Protein AF-A0A0C9W5X9-F1 (afdb_monomer_lite)

Radius of gyration: 20.34 Å; chains: 1; bounding box: 46×45×59 Å

InterPro domains:
  IPR001563 Peptidase S10, serine carboxypeptidase [PF00450] (43-113)
  IPR029058 Alpha/Beta hydrolase fold [G3DSA:3.40.50.1820] (1-117)
  IPR029058 Alpha/Beta hydrolase fold [SSF53474] (2-113)

Foldseek 3Di:
DQVVVVHDPPDDDDDDCPPPPPPDCPPPPDVFPPPLPFDWFCCQVVDRVVVVQVVQQPDDDNDGHDPDQFFAWDAFPVRHTQFTWAAEPNDIDTGGAQDGNPRCVGPVRCVVPPDDDQANYQDPVRDGHRDGDPCPLPSDNDTDQDWGADDPDDHPDTDHDPPVVVVVVVVVSVVVSPDPPPPPPPPD

Organism: Sphaerobolus stellatus (strain SS14) (NCBI:txid990650)

Sequence (188 aa):
MRTALHVPTSKDWIASFSPYPFQNNLTNFLTPVTNSDGDPRNDDFLVPHFGSQLAIQNTFGDIQGFTKPPATPWFGDDGKMAGIVHQERNLTFALFEDAGHLVPQWQPARALTFGCNKNGTVLSDGLVIGGESVPLQNNILPAEHNPIFTGPDAAMGSIVWPSVTIASWDMFTATALSAPLGTAALNV

Secondary structure (DSSP, 8-state):
-GGGGT--SSS-------S-TT---GGGS-TT---SSS--SS--SSS-HHHHHHHHHT-BTTBSS-SS-S-EEEE-TTSSEEEEEEEETTEEEEEETT--SSHHHH-HHHHHHTTSS-TTBBPTTS-BTT-----SBTTB-PPP-PPEEESSSS-SEEE---HHHHHHHHHHHHHHHHS---------

Structure (mmCIF, N/CA/C/O backbone):
data_AF-A0A0C9W5X9-F1
#
_entry.id   AF-A0A0C9W5X9-F1
#
loop_
_atom_site.group_PDB
_atom_site.id
_atom_site.type_symbol
_atom_site.label_atom_id
_atom_site.label_alt_id
_atom_site.label_comp_id
_atom_site.label_asym_id
_atom_site.label_entity_id
_atom_site.label_seq_id
_atom_site.pdbx_PDB_ins_code
_atom_site.Cartn_x
_atom_site.Cartn_y
_atom_site.Cartn_z
_atom_site.occupancy
_atom_site.B_iso_or_equiv
_atom_site.auth_seq_id
_atom_site.auth_comp_id
_atom_site.auth_asym_id
_atom_site.auth_atom_id
_atom_site.pdbx_PDB_model_num
ATOM 1 N N . MET A 1 1 ? 10.731 -16.139 -28.501 1.00 67.12 1 MET A N 1
ATOM 2 C CA . MET A 1 1 ? 9.614 -15.834 -27.578 1.00 67.12 1 MET A CA 1
ATOM 3 C C . MET A 1 1 ? 8.272 -15.691 -28.303 1.00 67.12 1 MET A C 1
ATOM 5 O O . MET A 1 1 ? 7.377 -16.458 -27.995 1.00 67.12 1 MET A O 1
ATOM 9 N N . ARG A 1 2 ? 8.121 -14.809 -29.307 1.00 76.88 2 ARG A N 1
ATOM 10 C CA . ARG A 1 2 ? 6.832 -14.581 -30.010 1.00 76.88 2 ARG A CA 1
ATOM 11 C C . ARG A 1 2 ? 6.220 -15.830 -30.662 1.00 76.88 2 ARG A C 1
ATOM 13 O O . ARG A 1 2 ? 5.048 -16.112 -30.456 1.00 76.88 2 ARG A O 1
ATOM 20 N N . THR A 1 3 ? 7.027 -16.641 -31.346 1.00 76.19 3 THR A N 1
ATOM 21 C CA . THR A 1 3 ? 6.560 -17.912 -31.928 1.00 76.19 3 THR A CA 1
ATOM 22 C C . THR A 1 3 ? 6.062 -18.899 -30.870 1.00 76.19 3 THR A C 1
ATOM 24 O O . THR A 1 3 ? 5.109 -19.617 -31.126 1.00 76.19 3 THR A O 1
ATOM 27 N N . ALA A 1 4 ? 6.651 -18.901 -29.668 1.00 85.12 4 ALA A N 1
ATOM 28 C CA . ALA A 1 4 ? 6.233 -19.777 -28.568 1.00 85.12 4 ALA A CA 1
ATOM 29 C C . ALA A 1 4 ? 4.910 -19.332 -27.917 1.00 85.12 4 ALA A C 1
ATOM 31 O O . ALA A 1 4 ? 4.221 -20.144 -27.317 1.00 85.12 4 ALA A O 1
ATOM 32 N N . LEU A 1 5 ? 4.545 -18.057 -28.067 1.00 85.44 5 LEU A N 1
ATOM 33 C CA . LEU A 1 5 ? 3.267 -17.499 -27.619 1.00 85.44 5 LEU A CA 1
ATOM 34 C C . LEU A 1 5 ? 2.187 -17.556 -28.715 1.00 85.44 5 LEU A C 1
ATOM 36 O O . LEU A 1 5 ? 1.081 -17.078 -28.496 1.00 85.44 5 LEU A O 1
ATOM 40 N N . HIS A 1 6 ? 2.501 -18.117 -29.892 1.00 88.88 6 HIS A N 1
ATOM 41 C CA . HIS A 1 6 ? 1.612 -18.186 -31.062 1.00 88.88 6 HIS A CA 1
ATOM 42 C C . HIS A 1 6 ? 1.086 -16.808 -31.506 1.00 88.88 6 HIS A C 1
ATOM 44 O O . HIS A 1 6 ? -0.022 -16.680 -32.025 1.00 88.88 6 HIS A O 1
ATOM 50 N N . VAL A 1 7 ? 1.895 -15.765 -31.314 1.00 84.19 7 VAL A N 1
ATOM 51 C CA . VAL A 1 7 ? 1.534 -14.389 -31.665 1.00 84.19 7 VAL A CA 1
ATOM 52 C C . VAL A 1 7 ? 2.218 -13.924 -32.950 1.00 84.19 7 VAL A C 1
ATOM 54 O O . VAL A 1 7 ? 3.265 -14.473 -33.312 1.00 84.19 7 VAL A O 1
ATOM 57 N N . PRO A 1 8 ? 1.680 -12.889 -33.634 1.00 85.25 8 PRO A N 1
ATOM 58 C CA . PRO A 1 8 ? 2.302 -12.334 -34.829 1.00 85.25 8 PRO A CA 1
ATOM 59 C C . PRO A 1 8 ? 3.773 -11.982 -34.592 1.00 85.25 8 PRO A C 1
ATOM 61 O O . PRO A 1 8 ? 4.115 -11.205 -33.700 1.00 85.25 8 PRO A O 1
ATOM 64 N N . THR A 1 9 ? 4.652 -12.558 -35.409 1.00 85.50 9 THR A N 1
ATOM 65 C CA . THR A 1 9 ? 6.098 -12.305 -35.360 1.00 85.50 9 THR A CA 1
ATOM 66 C C . THR A 1 9 ? 6.501 -11.084 -36.180 1.00 85.50 9 THR A C 1
ATOM 68 O O . THR A 1 9 ? 7.588 -10.553 -35.985 1.00 85.50 9 THR A O 1
ATOM 71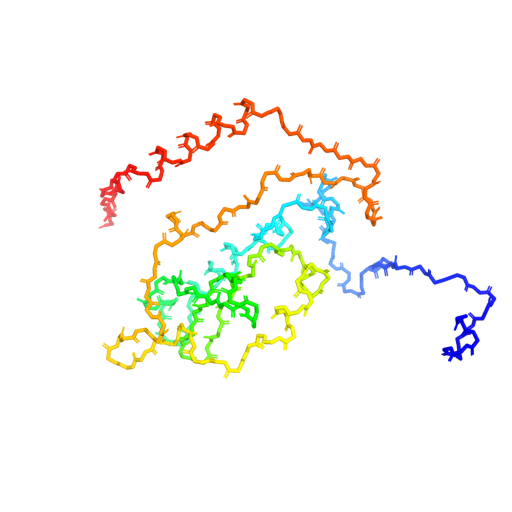 N N . SER A 1 10 ? 5.615 -10.608 -37.060 1.00 87.50 10 SER A N 1
ATOM 72 C CA . SER A 1 10 ? 5.857 -9.495 -37.982 1.00 87.50 10 SER A CA 1
ATOM 73 C C . SER A 1 10 ? 5.690 -8.105 -37.359 1.00 87.50 10 SER A C 1
ATOM 75 O O . SER A 1 10 ? 5.790 -7.113 -38.077 1.00 87.50 10 SER A O 1
ATOM 77 N N . LYS A 1 11 ? 5.367 -8.010 -36.063 1.00 79.06 11 LYS A N 1
ATOM 78 C CA . LYS A 1 11 ? 5.177 -6.742 -35.347 1.00 79.06 11 LYS A CA 1
ATOM 79 C C . LYS A 1 11 ? 5.784 -6.799 -33.957 1.00 79.06 11 LYS A C 1
ATOM 81 O O . LYS A 1 11 ? 5.776 -7.854 -33.316 1.00 79.06 11 LYS A O 1
ATOM 86 N N . ASP A 1 12 ? 6.261 -5.649 -33.499 1.00 81.56 12 ASP A N 1
ATOM 87 C CA . ASP A 1 12 ? 6.650 -5.448 -32.113 1.00 81.56 12 ASP A CA 1
ATOM 88 C C . ASP A 1 12 ? 5.432 -5.212 -31.228 1.00 81.56 12 ASP A C 1
ATOM 90 O O . ASP A 1 12 ? 4.416 -4.662 -31.651 1.00 81.56 12 ASP A O 1
ATOM 94 N N . TRP A 1 13 ? 5.541 -5.700 -29.999 1.00 76.75 13 TRP A N 1
ATOM 95 C CA . TRP A 1 13 ? 4.539 -5.514 -28.964 1.00 76.75 13 TRP A CA 1
ATOM 96 C C . TRP A 1 13 ? 4.915 -4.248 -28.207 1.00 76.75 13 TRP A C 1
ATOM 98 O O . TRP A 1 13 ? 6.048 -4.135 -27.747 1.00 76.75 13 TRP A O 1
ATOM 108 N N . ILE A 1 14 ? 3.981 -3.306 -28.118 1.00 74.12 14 ILE A N 1
ATOM 109 C CA . ILE A 1 14 ? 4.166 -2.018 -27.448 1.00 74.12 14 ILE A CA 1
ATOM 110 C C . ILE A 1 14 ? 3.039 -1.891 -26.428 1.00 74.12 14 ILE A C 1
ATOM 112 O O . ILE A 1 14 ? 1.872 -2.079 -26.782 1.00 74.12 14 ILE A O 1
ATOM 116 N N . ALA A 1 15 ? 3.377 -1.596 -25.174 1.00 71.88 15 ALA A N 1
ATOM 117 C CA . ALA A 1 15 ? 2.387 -1.222 -24.175 1.00 71.88 15 ALA A CA 1
ATOM 118 C C . ALA A 1 15 ? 1.874 0.188 -24.503 1.00 71.88 15 ALA A C 1
ATOM 120 O O . ALA A 1 15 ? 2.652 1.130 -24.623 1.00 71.88 15 ALA A O 1
ATOM 121 N N . SER A 1 16 ? 0.567 0.334 -24.719 1.00 69.75 16 SER A N 1
ATOM 122 C CA . SER A 1 16 ? -0.062 1.634 -24.950 1.00 69.75 16 SER A CA 1
ATOM 123 C C . SER A 1 16 ? -1.490 1.618 -24.432 1.00 69.75 16 SER A C 1
ATOM 125 O O . SER A 1 16 ? -2.249 0.689 -24.707 1.00 69.75 16 SER A O 1
ATOM 127 N N . PHE A 1 17 ? -1.855 2.677 -23.716 1.00 65.06 17 PHE A N 1
ATOM 128 C CA . PHE A 1 17 ? -3.209 2.913 -23.213 1.00 65.06 17 PHE A CA 1
ATOM 129 C C . PHE A 1 17 ? -3.960 3.974 -24.035 1.00 65.06 17 PHE A C 1
ATOM 131 O O . PHE A 1 17 ? -5.025 4.436 -23.628 1.00 65.06 17 PHE A O 1
ATOM 138 N N . SER A 1 18 ? -3.413 4.372 -25.191 1.00 62.09 18 SER A N 1
ATOM 139 C CA . SER A 1 18 ? -3.993 5.402 -26.054 1.00 62.09 18 SER A CA 1
ATOM 140 C C . SER A 1 18 ? -4.538 4.819 -27.365 1.00 62.09 18 SER A C 1
ATOM 142 O O . SER A 1 18 ? -3.808 4.097 -28.052 1.00 62.09 18 SER A O 1
ATOM 144 N N . PRO A 1 19 ? -5.774 5.173 -27.767 1.00 59.56 19 PRO A N 1
ATOM 145 C CA . PRO A 1 19 ? -6.726 6.026 -27.048 1.00 59.56 19 PRO A CA 1
ATOM 146 C C . PRO A 1 19 ? -7.462 5.270 -25.930 1.00 59.56 19 PRO A C 1
ATOM 148 O O . PRO A 1 19 ? -7.829 4.106 -26.093 1.00 59.56 19 PRO A O 1
ATOM 151 N N . TYR A 1 20 ? -7.733 5.955 -24.815 1.00 62.38 20 TYR A N 1
ATOM 152 C CA . TYR A 1 20 ? -8.573 5.406 -23.753 1.00 62.38 20 TYR A CA 1
ATOM 153 C C . TYR A 1 20 ? -10.003 5.204 -24.293 1.00 62.38 20 TYR A C 1
ATOM 155 O O . TYR A 1 20 ? -10.598 6.148 -24.826 1.00 62.38 20 TYR A O 1
ATOM 163 N N . PRO A 1 21 ? -10.577 3.992 -24.192 1.00 64.44 21 PRO A N 1
ATOM 164 C CA . PRO A 1 21 ? -11.769 3.616 -24.956 1.00 64.44 21 PRO A CA 1
ATOM 165 C C . PRO A 1 21 ? -13.056 4.330 -24.518 1.00 64.44 21 PRO A C 1
ATOM 167 O O . PRO A 1 21 ? -14.049 4.279 -25.242 1.00 64.44 21 PRO A O 1
ATOM 170 N N . PHE A 1 22 ? -13.055 5.019 -23.373 1.00 68.00 22 PHE A N 1
ATOM 171 C CA . PHE A 1 22 ? -14.253 5.642 -22.798 1.00 68.00 22 PHE A CA 1
ATOM 172 C C . PHE A 1 22 ? -14.376 7.160 -23.021 1.00 68.00 22 PHE A C 1
ATOM 174 O O . PHE A 1 22 ? -15.234 7.787 -22.409 1.00 68.00 22 PHE A O 1
ATOM 181 N N . GLN A 1 23 ? -13.587 7.759 -23.924 1.00 57.88 23 GLN A N 1
ATOM 182 C CA . GLN A 1 23 ? -13.684 9.177 -24.345 1.00 57.88 23 GLN A CA 1
ATOM 183 C C . GLN A 1 23 ? -13.620 10.234 -23.216 1.00 57.88 23 GLN A C 1
ATOM 185 O O . GLN A 1 23 ? -13.763 11.428 -23.475 1.00 57.88 23 GLN A O 1
ATOM 190 N N . ASN A 1 24 ? -13.366 9.844 -21.969 1.00 59.53 24 ASN A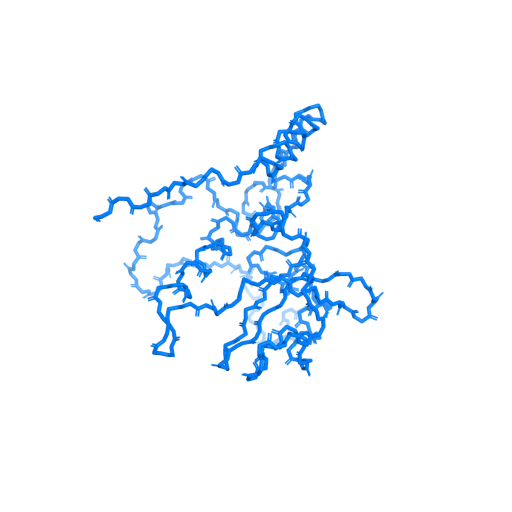 N 1
ATOM 191 C CA . ASN A 1 24 ? -13.085 10.753 -20.871 1.00 59.53 24 ASN A CA 1
ATOM 192 C C . ASN A 1 24 ? -11.617 11.194 -20.952 1.00 59.53 24 ASN A C 1
ATOM 194 O O . ASN A 1 24 ? -10.690 10.417 -20.733 1.00 59.53 24 ASN A O 1
ATOM 198 N N . ASN A 1 25 ? -11.407 12.471 -21.271 1.00 49.78 25 ASN A N 1
ATOM 199 C CA . ASN A 1 25 ? -10.092 13.10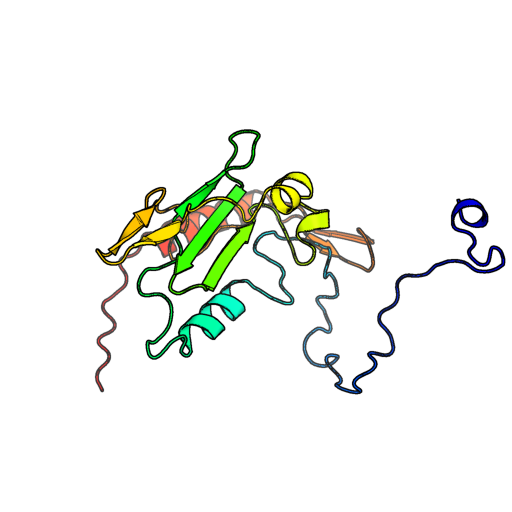1 -21.222 1.00 49.78 25 ASN A CA 1
ATOM 200 C C . ASN A 1 25 ? -9.646 13.258 -19.761 1.00 49.78 25 ASN A C 1
ATOM 202 O O . ASN A 1 25 ? -9.936 14.261 -19.115 1.00 49.78 25 ASN A O 1
ATOM 206 N N . LEU A 1 26 ? -8.890 12.285 -19.252 1.00 50.88 26 LEU A N 1
ATOM 207 C CA . LEU A 1 26 ? -8.124 12.424 -18.003 1.00 50.88 26 LEU A CA 1
ATOM 208 C C . LEU A 1 26 ? -6.872 13.312 -18.181 1.00 50.88 26 LEU A C 1
ATOM 210 O O . LEU A 1 26 ? -6.137 13.569 -17.231 1.00 50.88 26 LEU A O 1
ATOM 214 N N . THR A 1 27 ? -6.633 13.817 -19.394 1.00 47.94 27 THR A N 1
ATOM 215 C CA . THR A 1 27 ? -5.415 14.531 -19.806 1.00 47.94 27 THR A CA 1
ATOM 216 C C . THR A 1 27 ? -5.196 15.882 -19.126 1.00 47.94 27 THR A C 1
ATOM 218 O O . THR A 1 27 ? -4.102 16.425 -19.227 1.00 47.94 27 THR A O 1
ATOM 221 N N . ASN A 1 28 ? -6.191 16.438 -18.428 1.00 44.88 28 ASN A N 1
ATOM 222 C CA . ASN A 1 28 ? -6.092 17.789 -17.864 1.00 44.88 28 ASN A CA 1
ATOM 223 C C . ASN A 1 28 ? -5.618 17.843 -16.403 1.00 44.88 28 ASN A C 1
ATOM 225 O O . ASN A 1 28 ? -5.447 18.945 -15.890 1.00 44.88 28 ASN A O 1
ATOM 229 N N . PHE A 1 29 ? -5.389 16.706 -15.733 1.00 42.91 29 PHE A N 1
ATOM 230 C CA . PHE A 1 29 ? -4.975 16.703 -14.319 1.00 42.91 29 PHE A CA 1
ATOM 231 C C . PHE A 1 29 ? -3.521 16.253 -14.071 1.00 42.91 29 PHE A C 1
ATOM 233 O O . PHE A 1 29 ? -3.045 16.341 -12.947 1.00 42.91 29 PHE A O 1
ATOM 240 N N . LEU A 1 30 ? -2.790 15.783 -15.093 1.00 43.91 30 LEU A N 1
ATOM 241 C CA . LEU A 1 30 ? -1.563 14.985 -14.882 1.00 43.91 30 LEU A CA 1
ATOM 242 C C . LEU A 1 30 ? -0.350 15.402 -15.730 1.00 43.91 30 LEU A C 1
ATOM 244 O O . LEU A 1 30 ? 0.606 14.642 -15.860 1.00 43.91 30 LEU A O 1
ATOM 248 N N . THR A 1 31 ? -0.346 16.596 -16.324 1.00 39.91 31 THR A N 1
ATOM 249 C CA . THR A 1 31 ? 0.654 16.951 -17.347 1.00 39.91 31 THR A CA 1
ATOM 250 C C . THR A 1 31 ? 2.128 17.016 -16.908 1.00 39.91 31 THR A C 1
ATOM 252 O O . THR A 1 31 ? 2.955 17.054 -17.815 1.00 39.91 31 THR A O 1
ATOM 255 N N . PRO A 1 32 ? 2.531 16.975 -15.617 1.00 41.31 32 PRO A N 1
ATOM 256 C CA . PRO A 1 32 ? 3.938 16.752 -15.285 1.00 41.31 32 PRO A CA 1
ATOM 257 C C . PRO A 1 32 ? 4.255 15.413 -14.598 1.00 41.31 32 PRO A C 1
ATOM 259 O O . PRO A 1 32 ? 5.437 15.129 -14.429 1.00 41.31 32 PRO A O 1
ATOM 262 N N . VAL A 1 33 ? 3.280 14.581 -14.208 1.00 43.47 33 VAL A N 1
ATOM 263 C CA . VAL A 1 33 ? 3.560 13.346 -13.441 1.00 43.47 33 VAL A CA 1
ATOM 264 C C . VAL A 1 33 ? 3.121 12.124 -14.241 1.00 43.47 33 VAL A C 1
ATOM 266 O O . VAL A 1 33 ? 2.097 11.505 -13.983 1.00 43.47 33 VAL A O 1
ATOM 269 N N . THR A 1 34 ? 3.894 11.807 -15.278 1.00 41.50 34 THR A N 1
ATOM 270 C CA . THR A 1 34 ? 3.645 10.690 -16.206 1.00 41.50 34 THR A CA 1
ATOM 271 C C . THR A 1 34 ? 4.180 9.348 -15.714 1.00 41.50 34 THR A C 1
ATOM 273 O O . THR A 1 34 ? 4.272 8.414 -16.504 1.00 41.50 34 THR A O 1
ATOM 276 N N . ASN A 1 35 ? 4.558 9.230 -14.441 1.00 44.66 35 ASN A N 1
ATOM 277 C CA . ASN A 1 35 ? 5.117 7.989 -13.926 1.00 44.66 35 ASN A CA 1
ATOM 278 C C . ASN A 1 35 ? 4.055 7.308 -13.060 1.00 44.66 35 ASN A C 1
ATOM 280 O O . ASN A 1 35 ? 3.967 7.552 -11.862 1.00 44.66 35 ASN A O 1
ATOM 284 N N . SER A 1 36 ? 3.267 6.422 -13.666 1.00 46.91 36 SER A N 1
ATOM 285 C CA . SER A 1 36 ? 2.611 5.334 -12.926 1.00 46.91 36 SER A CA 1
ATOM 286 C C . SER A 1 36 ? 3.641 4.400 -12.267 1.00 46.91 36 SER A C 1
ATOM 288 O O . SER A 1 36 ? 3.312 3.667 -11.338 1.00 46.91 36 SER A O 1
ATOM 290 N N . ASP A 1 37 ? 4.897 4.461 -12.732 1.00 47.16 37 ASP A N 1
ATOM 291 C CA . ASP A 1 37 ? 5.955 3.482 -12.463 1.00 47.16 37 ASP A CA 1
ATOM 292 C C . ASP A 1 37 ? 7.251 4.090 -11.893 1.00 47.16 37 ASP A C 1
ATOM 294 O O . ASP A 1 37 ? 8.265 3.402 -11.792 1.00 47.16 37 ASP A O 1
ATOM 298 N N . GLY A 1 38 ? 7.256 5.378 -11.537 1.00 41.56 38 GLY A N 1
ATOM 299 C CA . GLY A 1 38 ? 8.454 6.106 -11.099 1.00 41.56 38 GLY A CA 1
ATOM 300 C C . GLY A 1 38 ? 8.265 6.783 -9.748 1.00 41.56 38 GLY A C 1
ATOM 301 O O . GLY A 1 38 ? 8.024 7.983 -9.720 1.00 41.56 38 GLY A O 1
ATOM 302 N N . ASP A 1 39 ? 8.349 5.948 -8.707 1.00 40.94 39 ASP A N 1
ATOM 303 C CA . ASP A 1 39 ? 8.372 6.131 -7.238 1.00 40.94 39 ASP A CA 1
ATOM 304 C C . ASP A 1 39 ? 8.118 7.527 -6.627 1.00 40.94 39 ASP A C 1
ATOM 306 O O . ASP A 1 39 ? 8.738 8.511 -7.040 1.00 40.94 39 ASP A O 1
ATOM 310 N N . PRO A 1 40 ? 7.313 7.596 -5.548 1.00 37.53 40 PRO A N 1
ATOM 311 C CA . PRO A 1 40 ? 7.710 6.911 -4.310 1.00 37.53 40 PRO A CA 1
ATOM 312 C C . PRO A 1 40 ? 6.606 5.894 -3.819 1.00 37.53 40 PRO A C 1
ATOM 314 O O . PRO A 1 40 ? 5.637 5.678 -4.547 1.00 37.53 40 PRO A O 1
ATOM 317 N N . ARG A 1 41 ? 6.716 5.155 -2.683 1.00 51.97 41 ARG A N 1
ATOM 318 C CA . ARG A 1 41 ? 5.864 3.962 -2.280 1.00 51.97 41 ARG A CA 1
ATOM 319 C C . ARG A 1 41 ? 4.850 4.206 -1.119 1.00 51.97 41 ARG A C 1
ATOM 321 O O . ARG A 1 41 ? 5.183 4.960 -0.222 1.00 51.97 41 ARG A O 1
ATOM 328 N N . ASN A 1 42 ? 3.633 3.611 -1.113 1.00 54.09 42 ASN A N 1
ATOM 329 C CA . ASN A 1 42 ? 2.372 4.195 -0.536 1.00 54.09 42 ASN A CA 1
ATOM 330 C C . ASN A 1 42 ? 1.804 5.398 -1.348 1.00 54.09 42 ASN A C 1
ATOM 332 O O . ASN A 1 42 ? 0.998 6.227 -0.919 1.00 54.09 42 ASN A O 1
ATOM 336 N N . ASP A 1 43 ? 2.317 5.536 -2.551 1.00 58.97 43 ASP A N 1
ATOM 337 C CA . ASP A 1 43 ? 2.790 6.837 -3.050 1.00 58.97 43 ASP A CA 1
ATOM 338 C C . ASP A 1 43 ? 2.858 6.739 -4.587 1.00 58.97 43 ASP A C 1
ATOM 340 O O . ASP A 1 43 ? 3.509 7.469 -5.328 1.00 58.97 43 ASP A O 1
ATOM 344 N N . ASP A 1 44 ? 1.977 5.858 -5.066 1.00 63.62 44 ASP A N 1
ATOM 345 C CA . ASP A 1 44 ? 1.136 6.163 -6.193 1.00 63.62 44 ASP A CA 1
ATOM 346 C C . ASP A 1 44 ? 0.580 7.592 -6.062 1.00 63.62 44 ASP A C 1
ATOM 348 O O . ASP A 1 44 ? -0.389 7.863 -5.353 1.00 63.62 44 ASP A O 1
ATOM 352 N N . PHE A 1 45 ? 1.225 8.521 -6.755 1.00 66.06 45 PHE A N 1
ATOM 353 C CA . PHE A 1 45 ? 0.771 9.900 -6.839 1.00 66.06 45 PHE A CA 1
ATOM 354 C C . PHE A 1 45 ? -0.502 10.034 -7.691 1.00 66.06 45 PHE A C 1
ATOM 356 O O . PHE A 1 45 ? -1.271 10.980 -7.511 1.00 66.06 45 PHE A O 1
ATOM 363 N N . LEU A 1 46 ? -0.741 9.096 -8.614 1.00 71.00 46 LEU A N 1
ATOM 364 C CA . LEU A 1 46 ? -1.915 9.096 -9.482 1.00 71.00 46 LEU A CA 1
ATOM 365 C C . LEU A 1 46 ? -3.174 8.682 -8.705 1.00 71.00 46 LEU A C 1
ATOM 367 O O . LEU A 1 46 ? -4.226 9.305 -8.861 1.00 71.00 46 LEU A O 1
ATOM 371 N N . VAL A 1 47 ? -3.061 7.654 -7.861 1.00 73.94 47 VAL A N 1
ATOM 372 C CA . VAL A 1 47 ? -4.134 7.147 -6.991 1.00 73.94 47 VAL A CA 1
ATOM 373 C C . VAL A 1 47 ? -3.617 6.981 -5.554 1.00 73.94 47 VAL A C 1
ATOM 375 O O . VAL A 1 47 ? -3.434 5.863 -5.069 1.00 73.94 47 VAL A O 1
ATOM 378 N N . PRO A 1 48 ? -3.407 8.089 -4.821 1.00 75.31 48 PRO A N 1
ATOM 379 C CA . PRO A 1 48 ? -2.852 8.021 -3.479 1.00 75.31 48 PRO A CA 1
ATOM 380 C C . PRO A 1 48 ? -3.825 7.346 -2.515 1.00 75.31 48 PRO A C 1
ATOM 382 O O . PRO A 1 48 ? -5.044 7.554 -2.554 1.00 75.31 48 PRO A O 1
ATOM 385 N N . HIS A 1 49 ? -3.273 6.584 -1.575 1.00 74.75 49 HIS A N 1
ATOM 386 C CA . HIS A 1 49 ? -4.043 5.860 -0.567 1.00 74.75 49 HIS A CA 1
ATOM 387 C C . HIS A 1 49 ? -4.982 6.759 0.256 1.00 74.75 49 HIS A C 1
ATOM 389 O O . HIS A 1 49 ? -6.081 6.326 0.605 1.00 74.75 49 HIS A O 1
ATOM 395 N N . PHE A 1 50 ? -4.606 8.018 0.518 1.00 76.88 50 PHE A N 1
ATOM 396 C CA . PHE A 1 50 ? -5.460 8.985 1.215 1.00 76.88 50 PHE A CA 1
ATOM 397 C C . PHE A 1 50 ? -6.790 9.214 0.494 1.00 76.88 50 PHE A C 1
ATOM 399 O O . PHE A 1 50 ? -7.824 9.323 1.146 1.00 76.88 50 PHE A O 1
ATOM 406 N N . GLY A 1 51 ? -6.795 9.237 -0.844 1.00 76.81 51 GLY A N 1
ATOM 407 C CA . GLY A 1 51 ? -8.026 9.363 -1.625 1.00 76.81 51 GLY A CA 1
ATOM 408 C C . GLY A 1 51 ? -8.957 8.171 -1.405 1.00 76.81 51 GLY A C 1
ATOM 409 O O . GLY A 1 51 ? -10.156 8.349 -1.193 1.00 76.81 51 GLY A O 1
ATOM 410 N N . SER A 1 52 ? -8.395 6.961 -1.358 1.00 81.06 52 SER A N 1
ATOM 411 C CA . SER A 1 52 ? -9.148 5.738 -1.053 1.00 81.06 52 SER A CA 1
ATOM 412 C C . SER A 1 52 ? -9.678 5.736 0.382 1.00 81.06 52 SER A C 1
ATOM 414 O O . SER A 1 52 ? -10.840 5.403 0.607 1.00 81.06 52 SER A O 1
ATOM 416 N N . GLN A 1 53 ? -8.870 6.166 1.354 1.00 79.06 53 GLN A N 1
ATOM 417 C CA . GLN A 1 53 ? -9.321 6.315 2.739 1.00 79.06 53 GLN A CA 1
ATOM 418 C C . GLN A 1 53 ? -10.459 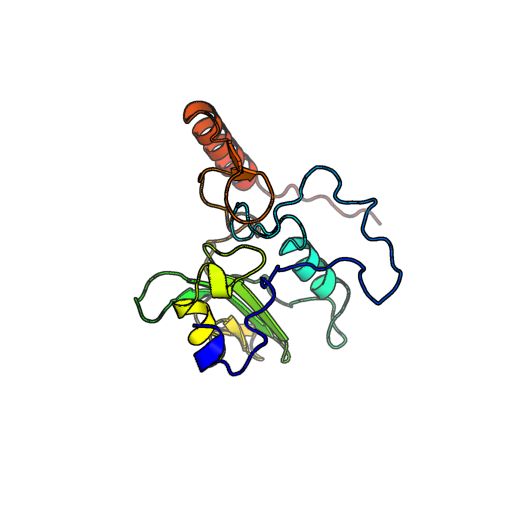7.337 2.844 1.00 79.06 53 GLN A C 1
ATOM 420 O O . GLN A 1 53 ? -11.480 7.039 3.454 1.00 79.06 53 GLN A O 1
ATOM 425 N N . LEU A 1 54 ? -10.338 8.502 2.201 1.00 79.88 54 LEU A N 1
ATOM 426 C CA . LEU A 1 54 ? -11.394 9.519 2.169 1.00 79.88 54 LEU A CA 1
ATOM 427 C C . LEU A 1 54 ? -12.675 9.002 1.506 1.00 79.88 54 LEU A C 1
ATOM 429 O O . LEU A 1 54 ? -13.767 9.267 2.002 1.00 79.88 54 LEU A O 1
ATOM 433 N N . ALA A 1 55 ? -12.564 8.242 0.414 1.00 82.44 55 ALA A N 1
ATOM 434 C CA . ALA A 1 55 ? -13.719 7.620 -0.230 1.00 82.44 55 ALA A CA 1
ATOM 435 C C . ALA A 1 55 ? -14.449 6.667 0.730 1.00 82.44 55 ALA A C 1
ATOM 437 O O . ALA A 1 55 ? -15.672 6.722 0.828 1.00 82.44 55 ALA A O 1
ATOM 438 N N . ILE A 1 56 ? -13.707 5.866 1.499 1.00 83.62 56 ILE A N 1
ATOM 439 C CA . ILE A 1 56 ? -14.273 4.987 2.533 1.00 83.62 56 ILE A CA 1
ATOM 440 C C . ILE A 1 56 ? -14.918 5.810 3.661 1.00 83.62 56 ILE A C 1
ATOM 442 O O . ILE A 1 56 ? -16.000 5.468 4.139 1.00 83.62 56 ILE A O 1
ATOM 446 N N . GLN A 1 57 ? -14.296 6.922 4.061 1.00 80.06 57 GLN A N 1
ATOM 447 C CA . GLN A 1 57 ? -14.820 7.831 5.087 1.00 80.06 57 GLN A CA 1
ATOM 448 C C . GLN A 1 57 ? -16.096 8.574 4.660 1.00 80.06 57 GLN A C 1
ATOM 450 O O . GLN A 1 57 ? -16.827 9.062 5.517 1.00 80.06 57 GLN A O 1
ATOM 455 N N . ASN A 1 58 ? -16.420 8.618 3.365 1.00 73.50 58 ASN A N 1
ATOM 456 C CA . ASN A 1 58 ? -17.618 9.273 2.830 1.00 73.50 58 ASN A CA 1
ATOM 457 C C . ASN A 1 58 ? -18.872 8.370 2.811 1.00 73.50 58 ASN A C 1
ATOM 459 O O . ASN A 1 58 ? -19.795 8.628 2.040 1.00 73.50 58 ASN A O 1
ATOM 463 N N . THR A 1 59 ? -18.951 7.405 3.744 1.00 66.81 59 THR A N 1
ATOM 464 C CA . THR A 1 59 ? -20.080 6.500 4.098 1.00 66.81 59 THR A CA 1
ATOM 465 C C . THR A 1 59 ? -19.957 5.074 3.541 1.00 66.81 59 THR A C 1
ATOM 467 O O . THR A 1 59 ? -19.909 4.867 2.331 1.00 66.81 59 THR A O 1
ATOM 470 N N . PHE A 1 60 ? -19.964 4.070 4.432 1.00 70.00 60 PHE A N 1
ATOM 471 C CA . PHE A 1 60 ? -19.924 2.645 4.082 1.00 70.00 60 PHE A CA 1
ATOM 472 C C . PHE A 1 60 ? -20.712 1.798 5.099 1.00 70.00 60 PHE A C 1
ATOM 474 O O . PHE A 1 60 ? -20.360 1.745 6.275 1.00 70.00 60 PHE A O 1
ATOM 481 N N . GLY A 1 61 ? -21.745 1.079 4.643 1.00 66.19 61 GLY A N 1
ATOM 482 C CA . GLY A 1 61 ? -22.500 0.140 5.487 1.00 66.19 61 GLY A CA 1
ATOM 483 C C . GLY A 1 61 ? -23.270 0.815 6.627 1.00 66.19 61 GLY A C 1
ATOM 484 O O . GLY A 1 61 ? -23.065 0.471 7.788 1.00 66.19 61 GLY A O 1
ATOM 485 N N . ASP A 1 62 ? -24.114 1.794 6.282 1.00 79.06 62 ASP A N 1
ATOM 486 C CA . ASP A 1 62 ? -24.999 2.570 7.176 1.00 79.06 62 ASP A CA 1
ATOM 487 C C . ASP A 1 62 ? -24.304 3.410 8.266 1.00 79.06 62 ASP A C 1
ATOM 489 O O . ASP A 1 62 ? -24.957 4.121 9.029 1.00 79.06 62 ASP A O 1
ATOM 493 N N . ILE A 1 63 ? -22.972 3.374 8.319 1.00 81.50 63 ILE A N 1
ATOM 494 C CA . ILE A 1 63 ? -22.131 4.126 9.249 1.00 81.50 63 ILE A CA 1
ATOM 495 C C . ILE A 1 63 ? -21.045 4.842 8.437 1.00 81.50 63 ILE A C 1
ATOM 497 O O . ILE A 1 63 ? -20.630 4.406 7.360 1.00 81.50 63 ILE A O 1
ATOM 501 N N . GLN A 1 64 ? -20.591 5.987 8.932 1.00 85.50 64 GLN A N 1
ATOM 502 C CA . GLN A 1 64 ? -19.529 6.740 8.286 1.00 85.50 64 GLN A CA 1
ATOM 503 C C . GLN A 1 64 ? -18.164 6.075 8.520 1.00 85.50 64 GLN A C 1
ATOM 505 O O . GLN A 1 64 ? -17.711 6.008 9.659 1.00 85.50 64 GLN A O 1
ATOM 510 N N . GLY A 1 65 ? -17.511 5.624 7.442 1.00 86.38 65 GLY A N 1
ATOM 511 C CA . GLY A 1 65 ? -16.113 5.185 7.458 1.00 86.38 65 GLY A CA 1
ATOM 512 C C . GLY A 1 65 ? -15.797 4.025 8.396 1.00 86.38 65 GLY A C 1
ATOM 513 O O . GLY A 1 65 ? -16.695 3.373 8.923 1.00 86.38 65 GLY A O 1
ATOM 514 N N . PHE A 1 66 ? -14.510 3.734 8.587 1.00 87.25 66 PHE A N 1
ATOM 515 C CA . PHE A 1 66 ? -14.072 2.746 9.576 1.00 87.25 66 PHE A CA 1
ATOM 516 C C . PHE A 1 66 ? -14.341 3.238 11.000 1.00 87.25 66 PHE A C 1
ATOM 518 O O . PHE A 1 66 ? -14.110 4.407 11.305 1.00 87.25 66 PHE A O 1
ATOM 525 N N . THR A 1 67 ? -14.780 2.342 11.886 1.00 88.56 67 THR A N 1
ATOM 526 C CA . THR A 1 67 ? -14.973 2.669 13.311 1.00 88.56 67 THR A CA 1
ATOM 527 C C . THR A 1 67 ? -13.650 2.842 14.056 1.00 88.56 67 THR A C 1
ATOM 529 O O . THR A 1 67 ? -13.620 3.461 15.121 1.00 88.56 67 THR A O 1
ATOM 532 N N . LYS A 1 68 ? -12.555 2.334 13.482 1.00 86.06 68 LYS A N 1
ATOM 533 C CA . LYS A 1 68 ? -11.181 2.511 13.955 1.00 86.06 68 LYS A CA 1
ATOM 534 C C . LYS A 1 68 ? -10.255 2.894 12.797 1.00 86.06 68 LYS A C 1
ATOM 536 O O . LYS A 1 68 ? -10.478 2.437 11.678 1.00 86.06 68 LYS A O 1
ATOM 541 N N . PRO A 1 69 ? -9.225 3.724 13.026 1.00 84.00 69 PRO A N 1
ATOM 542 C CA . PRO A 1 69 ? -8.248 4.024 11.986 1.00 84.00 69 PRO A CA 1
ATOM 543 C C . PRO A 1 69 ? -7.477 2.751 11.582 1.00 84.00 69 PRO A C 1
ATOM 545 O O . PRO A 1 69 ? -7.137 1.952 12.456 1.00 84.00 69 PRO A O 1
ATOM 548 N N . PRO A 1 70 ? -7.152 2.561 10.289 1.00 86.25 70 PRO A N 1
ATOM 549 C CA . PRO A 1 70 ? -6.270 1.481 9.856 1.00 86.25 70 PRO A CA 1
ATOM 550 C C . PRO A 1 70 ? -4.909 1.569 10.549 1.00 86.25 70 PRO A C 1
ATOM 552 O O . PRO A 1 70 ? -4.196 2.542 10.350 1.00 86.25 70 PRO A O 1
ATOM 555 N N . ALA A 1 71 ? -4.537 0.572 11.352 1.00 87.06 71 ALA A N 1
ATOM 556 C CA . ALA A 1 71 ? -3.316 0.641 12.166 1.00 87.06 71 ALA A CA 1
ATOM 557 C C . ALA A 1 71 ? -2.638 -0.721 12.404 1.00 87.06 71 ALA A C 1
ATOM 559 O O . ALA A 1 71 ? -1.596 -0.798 13.055 1.00 87.06 71 ALA A O 1
ATOM 560 N N . THR A 1 72 ? -3.208 -1.816 11.897 1.00 89.88 72 THR A N 1
ATOM 561 C CA . THR A 1 72 ? -2.673 -3.154 12.153 1.00 89.88 72 THR A CA 1
ATOM 562 C C . THR A 1 72 ? -1.564 -3.498 11.161 1.00 89.88 72 THR A C 1
ATOM 564 O O . THR A 1 72 ? -1.824 -3.556 9.957 1.00 89.88 72 THR A O 1
ATOM 567 N N . PRO A 1 73 ? -0.332 -3.765 11.627 1.00 89.06 73 PRO A N 1
ATOM 568 C CA . PRO A 1 73 ? 0.756 -4.176 10.760 1.00 89.06 73 PRO A CA 1
ATOM 569 C C . PRO A 1 73 ? 0.503 -5.601 10.281 1.00 89.06 73 PRO A C 1
ATOM 571 O O . PRO A 1 73 ? 0.108 -6.467 11.065 1.00 89.06 73 PRO A O 1
ATOM 574 N N . TRP A 1 74 ? 0.760 -5.866 9.007 1.00 89.06 74 TRP A N 1
ATOM 575 C CA . TRP A 1 74 ? 0.826 -7.227 8.486 1.00 89.06 74 TRP A CA 1
ATOM 576 C C . TRP A 1 74 ? 2.229 -7.532 7.983 1.00 89.06 74 TRP A C 1
ATOM 578 O O . TRP A 1 74 ? 3.018 -6.631 7.697 1.00 89.06 74 TRP A O 1
ATOM 588 N N . PHE A 1 75 ? 2.539 -8.822 7.927 1.00 89.25 75 PHE A N 1
ATOM 589 C CA . PHE A 1 75 ? 3.876 -9.322 7.655 1.00 89.25 75 PHE A CA 1
ATOM 590 C C . PHE A 1 75 ? 3.834 -10.291 6.481 1.00 89.25 75 PHE A C 1
ATOM 592 O O . PHE A 1 75 ? 2.856 -11.025 6.315 1.00 89.25 75 PHE A O 1
ATOM 599 N N . GLY A 1 76 ? 4.890 -10.269 5.674 1.00 87.56 76 GLY A N 1
ATOM 600 C CA . GLY A 1 76 ? 5.112 -11.268 4.638 1.00 87.56 76 GLY A CA 1
ATOM 601 C C . GLY A 1 76 ? 5.577 -12.599 5.228 1.00 87.56 76 GLY A C 1
ATOM 602 O O . GLY A 1 76 ? 5.911 -12.701 6.410 1.00 87.56 76 GLY A O 1
ATOM 603 N N . ASP A 1 77 ? 5.659 -13.620 4.376 1.00 89.38 77 ASP A N 1
ATOM 604 C CA . ASP A 1 77 ? 6.157 -14.953 4.755 1.00 89.38 77 ASP A CA 1
ATOM 605 C C . ASP A 1 77 ? 7.636 -14.934 5.187 1.00 89.38 77 ASP A C 1
ATOM 607 O O . ASP A 1 77 ? 8.105 -15.841 5.872 1.00 89.38 77 ASP A O 1
ATOM 611 N N . ASP A 1 78 ? 8.374 -13.886 4.813 1.00 89.94 78 ASP A N 1
ATOM 612 C CA . ASP A 1 78 ? 9.745 -13.620 5.252 1.00 89.94 78 ASP A CA 1
ATOM 613 C C . ASP A 1 78 ? 9.827 -13.006 6.663 1.00 89.94 78 ASP A C 1
ATOM 615 O O . ASP A 1 78 ? 10.922 -12.733 7.159 1.00 89.94 78 ASP A O 1
ATOM 619 N N . GLY A 1 79 ? 8.680 -12.783 7.313 1.00 88.94 79 GLY A N 1
ATOM 620 C CA . GLY A 1 79 ? 8.570 -12.182 8.637 1.00 88.94 79 GLY A CA 1
ATOM 621 C C . GLY A 1 79 ? 8.828 -10.676 8.663 1.00 88.94 79 GLY A C 1
ATOM 622 O O . GLY A 1 79 ? 8.848 -10.091 9.747 1.00 88.94 79 GLY A O 1
ATOM 623 N N . LYS A 1 80 ? 9.026 -10.027 7.508 1.00 88.69 80 LYS A N 1
ATOM 624 C CA . LYS A 1 80 ? 9.172 -8.570 7.433 1.00 88.69 80 LYS A CA 1
ATOM 625 C C . LYS A 1 80 ? 7.811 -7.904 7.400 1.00 88.69 80 LYS A C 1
ATOM 627 O O . LYS A 1 80 ? 6.841 -8.484 6.908 1.00 88.69 80 LYS A O 1
ATOM 632 N N . MET A 1 81 ? 7.749 -6.675 7.911 1.00 86.31 81 MET A N 1
ATOM 633 C CA . MET A 1 81 ? 6.568 -5.839 7.730 1.00 86.31 81 MET A CA 1
ATOM 634 C C . MET A 1 81 ? 6.279 -5.725 6.230 1.00 86.31 81 MET A C 1
ATOM 636 O O . MET A 1 81 ? 7.184 -5.746 5.396 1.00 86.31 81 MET A O 1
ATOM 640 N N . ALA A 1 82 ? 5.001 -5.778 5.894 1.00 88.00 82 ALA A N 1
ATOM 641 C CA . ALA A 1 82 ? 4.511 -5.724 4.528 1.00 88.00 82 ALA A CA 1
ATOM 642 C C . ALA A 1 82 ? 3.507 -4.582 4.334 1.00 88.00 82 ALA A C 1
ATOM 644 O O . ALA A 1 82 ? 3.119 -4.294 3.205 1.00 88.00 82 ALA A O 1
ATOM 645 N N . GLY A 1 83 ? 3.128 -3.908 5.423 1.00 86.25 83 GLY A N 1
ATOM 646 C CA . GLY A 1 83 ? 2.335 -2.688 5.434 1.00 86.25 83 GLY A CA 1
ATOM 647 C C . GLY A 1 83 ? 1.252 -2.721 6.507 1.00 86.25 83 GLY A C 1
ATOM 648 O O . GLY A 1 83 ? 1.435 -3.319 7.569 1.00 86.25 83 GLY A O 1
ATOM 649 N N . ILE A 1 84 ? 0.115 -2.083 6.220 1.00 88.00 84 ILE A N 1
ATOM 650 C CA . ILE A 1 84 ? -1.034 -1.960 7.132 1.00 88.00 84 ILE A CA 1
ATOM 651 C C . ILE A 1 84 ? -2.248 -2.653 6.542 1.00 88.00 84 ILE A C 1
ATOM 653 O O . ILE A 1 84 ? -2.479 -2.579 5.342 1.00 88.00 84 ILE A O 1
ATOM 657 N N . VAL A 1 85 ? -3.029 -3.319 7.382 1.00 90.12 85 VAL A N 1
ATOM 658 C CA . VAL A 1 85 ? -4.288 -3.951 6.999 1.00 90.12 85 VAL A CA 1
ATOM 659 C C . VAL A 1 85 ? -5.383 -3.540 7.973 1.00 90.12 85 VAL A C 1
ATOM 661 O O . VAL A 1 85 ? -5.153 -3.398 9.170 1.00 90.12 85 VAL A O 1
ATOM 664 N N . HIS A 1 86 ? -6.583 -3.334 7.451 1.00 90.62 86 HIS A N 1
ATOM 665 C CA . HIS A 1 86 ? -7.787 -3.081 8.229 1.00 90.62 86 HIS A CA 1
ATOM 666 C C . HIS A 1 86 ? -8.945 -3.817 7.585 1.00 90.62 86 HIS A C 1
ATOM 668 O O . HIS A 1 86 ? -9.161 -3.701 6.378 1.00 90.62 86 HIS A O 1
ATOM 674 N N . GLN A 1 87 ? -9.688 -4.580 8.374 1.00 92.88 87 GLN A N 1
ATOM 675 C CA . GLN A 1 87 ? -10.833 -5.338 7.895 1.00 92.88 87 GLN A CA 1
ATOM 676 C C . GLN A 1 87 ? -12.034 -5.041 8.780 1.00 92.88 87 GLN A C 1
ATOM 678 O O . GLN A 1 87 ? -12.014 -5.256 9.990 1.00 92.88 87 GLN A O 1
ATOM 683 N N . GLU A 1 88 ? -13.108 -4.550 8.178 1.00 90.44 88 GLU A N 1
ATOM 684 C CA . GLU A 1 88 ? -14.297 -4.160 8.920 1.00 90.44 88 GLU A CA 1
ATOM 685 C C . GLU A 1 88 ? -15.530 -4.258 8.027 1.00 90.44 88 GLU A C 1
ATOM 687 O O . GLU A 1 88 ? -15.553 -3.724 6.920 1.00 90.44 88 GLU A O 1
ATOM 692 N N . ARG A 1 89 ? -16.572 -4.951 8.505 1.00 90.19 89 ARG A N 1
ATOM 693 C CA . ARG A 1 89 ? -17.861 -5.104 7.798 1.00 90.19 89 ARG A CA 1
ATOM 694 C C . ARG A 1 89 ? -17.698 -5.550 6.334 1.00 90.19 89 ARG A C 1
ATOM 696 O O . ARG A 1 89 ? -18.299 -4.982 5.428 1.00 90.19 89 ARG A O 1
ATOM 703 N N . ASN A 1 90 ? -16.885 -6.585 6.116 1.00 88.19 90 ASN A N 1
ATOM 704 C CA . ASN A 1 90 ? -16.563 -7.163 4.801 1.00 88.19 90 ASN A CA 1
ATOM 705 C C . ASN A 1 90 ? -15.777 -6.246 3.845 1.00 88.19 90 ASN A C 1
ATOM 707 O O . ASN A 1 90 ? -15.568 -6.617 2.691 1.00 88.19 90 ASN A O 1
ATOM 711 N N . LEU A 1 91 ? -15.301 -5.089 4.308 1.00 88.62 91 LEU A N 1
ATOM 712 C CA . LEU A 1 91 ? -14.329 -4.274 3.588 1.00 88.62 91 LEU A CA 1
ATOM 713 C C . LEU A 1 91 ? -12.931 -4.580 4.114 1.00 88.62 91 LEU A C 1
ATOM 715 O O . LEU A 1 91 ? -12.711 -4.561 5.321 1.00 88.62 91 LEU A O 1
ATOM 719 N N . THR A 1 92 ? -11.990 -4.840 3.210 1.00 90.81 92 THR A N 1
ATOM 720 C CA . THR A 1 92 ? -10.561 -4.902 3.530 1.00 90.81 92 THR A CA 1
ATOM 721 C C . THR A 1 92 ? -9.866 -3.719 2.876 1.00 90.81 92 THR A C 1
ATOM 723 O O . THR A 1 92 ? -9.938 -3.551 1.661 1.00 90.81 92 THR A O 1
ATOM 726 N N . PHE A 1 93 ? -9.188 -2.916 3.684 1.00 89.00 93 PHE A N 1
ATOM 727 C CA . PHE A 1 93 ? -8.252 -1.895 3.245 1.00 89.00 93 PHE A CA 1
ATOM 728 C C . PHE A 1 93 ? -6.839 -2.360 3.575 1.00 89.00 93 PHE A C 1
ATOM 730 O O . PHE A 1 93 ? -6.588 -2.850 4.676 1.00 89.00 93 PHE A O 1
ATOM 737 N N . ALA A 1 94 ? -5.918 -2.212 2.629 1.00 89.88 94 ALA A N 1
ATOM 738 C CA . ALA A 1 94 ? -4.524 -2.543 2.855 1.00 89.88 94 ALA A CA 1
ATOM 739 C C . ALA A 1 94 ? -3.597 -1.532 2.194 1.00 89.88 94 ALA A C 1
ATOM 741 O O . ALA A 1 94 ? -3.812 -1.111 1.059 1.00 89.88 94 ALA A O 1
ATOM 742 N N . LEU A 1 95 ? -2.548 -1.190 2.929 1.00 86.44 95 LEU A N 1
ATOM 743 C CA . LEU A 1 95 ? -1.357 -0.536 2.427 1.00 86.44 95 LEU A CA 1
ATOM 744 C C . LEU A 1 95 ? -0.281 -1.599 2.266 1.00 86.44 95 LEU A C 1
ATOM 746 O O . LEU A 1 95 ? -0.069 -2.412 3.171 1.00 86.44 95 LEU A O 1
ATOM 750 N N . PHE A 1 96 ? 0.395 -1.558 1.127 1.00 86.38 96 PHE A N 1
ATOM 751 C CA . PHE A 1 96 ? 1.586 -2.347 0.873 1.00 86.38 96 PHE A CA 1
ATOM 752 C C . PHE A 1 96 ? 2.782 -1.432 1.066 1.00 86.38 96 PHE A C 1
ATOM 754 O O . PHE A 1 96 ? 2.940 -0.441 0.352 1.00 86.38 96 PHE A O 1
ATOM 761 N N . GLU A 1 97 ? 3.603 -1.765 2.052 1.00 83.06 97 GLU A N 1
ATOM 762 C CA . GLU A 1 97 ? 4.910 -1.153 2.204 1.00 83.06 97 GLU A CA 1
ATOM 763 C C . GLU A 1 97 ? 5.714 -1.418 0.932 1.00 83.06 97 GLU A C 1
ATOM 765 O O . GLU A 1 97 ? 5.665 -2.507 0.342 1.00 83.06 97 GLU A O 1
ATOM 770 N N . ASP A 1 98 ? 6.430 -0.394 0.499 1.00 78.50 98 ASP A N 1
ATOM 771 C CA . ASP A 1 98 ? 7.286 -0.435 -0.667 1.00 78.50 98 ASP A CA 1
ATOM 772 C C . ASP A 1 98 ? 6.591 -0.800 -1.997 1.00 78.50 98 ASP A C 1
ATOM 774 O O . ASP A 1 98 ? 7.204 -1.434 -2.866 1.00 78.50 98 ASP A O 1
ATOM 778 N N . ALA A 1 99 ? 5.342 -0.370 -2.202 1.00 78.75 99 ALA A N 1
ATOM 779 C CA . ALA A 1 99 ? 4.638 -0.483 -3.480 1.00 78.75 99 ALA A CA 1
ATOM 780 C C . ALA A 1 99 ? 4.047 0.848 -3.999 1.00 78.75 99 ALA A C 1
ATOM 782 O O . ALA A 1 99 ? 3.500 1.636 -3.228 1.00 78.75 99 ALA A O 1
ATOM 783 N N . GLY A 1 100 ? 4.130 1.059 -5.322 1.00 75.75 100 GLY A N 1
ATOM 784 C CA . GLY A 1 100 ? 3.429 2.120 -6.068 1.00 75.75 100 GLY A CA 1
ATOM 785 C C . GLY A 1 100 ? 2.154 1.618 -6.772 1.00 75.75 100 GLY A C 1
ATOM 786 O O . GLY A 1 100 ? 1.557 0.636 -6.330 1.00 75.75 100 GLY A O 1
ATOM 787 N N . HIS A 1 101 ? 1.772 2.244 -7.897 1.00 77.81 101 HIS A N 1
ATOM 788 C CA . HIS A 1 101 ? 0.518 1.965 -8.630 1.00 77.81 101 HIS A CA 1
ATOM 789 C C . HIS A 1 101 ? 0.324 0.474 -8.963 1.00 77.81 101 HIS A C 1
ATOM 791 O O . HIS A 1 101 ? -0.752 -0.098 -8.792 1.00 77.81 101 HIS A O 1
ATOM 797 N N . LEU A 1 102 ? 1.399 -0.185 -9.404 1.00 81.56 102 LEU A N 1
ATOM 798 C CA . LEU A 1 102 ? 1.410 -1.604 -9.750 1.00 81.56 102 LEU A CA 1
ATOM 799 C C . LEU A 1 102 ? 1.983 -2.443 -8.601 1.00 81.56 102 LEU A C 1
ATOM 801 O O . LEU A 1 102 ? 3.119 -2.909 -8.663 1.00 81.56 102 LEU A O 1
ATOM 805 N N . VAL A 1 103 ? 1.195 -2.671 -7.544 1.00 84.94 103 VAL A N 1
ATOM 806 C CA . VAL A 1 103 ? 1.637 -3.429 -6.353 1.00 84.94 103 VAL A CA 1
ATOM 807 C C . VAL A 1 103 ? 2.347 -4.753 -6.694 1.00 84.94 103 VAL A C 1
ATOM 809 O O . VAL A 1 103 ? 3.447 -4.963 -6.182 1.00 84.94 103 VAL A O 1
ATOM 812 N N . PRO A 1 104 ? 1.833 -5.627 -7.587 1.00 88.62 104 PRO A N 1
ATOM 813 C CA . PRO A 1 104 ? 2.506 -6.890 -7.906 1.00 88.62 104 PRO A CA 1
ATOM 814 C C . PRO A 1 104 ? 3.831 -6.733 -8.666 1.00 88.62 104 PRO A C 1
ATOM 816 O O . PRO A 1 104 ? 4.640 -7.654 -8.649 1.00 88.62 104 PRO A O 1
ATOM 819 N N . GLN A 1 105 ? 4.071 -5.597 -9.328 1.00 84.19 105 GLN A N 1
ATOM 820 C CA . GLN A 1 105 ? 5.354 -5.314 -9.980 1.00 84.19 105 GLN A CA 1
ATOM 821 C C . GLN A 1 105 ? 6.447 -5.038 -8.946 1.00 84.19 105 GLN A C 1
ATOM 823 O O . GLN A 1 105 ? 7.585 -5.468 -9.118 1.00 84.19 105 GLN A O 1
ATOM 828 N N . TRP A 1 106 ? 6.090 -4.347 -7.863 1.00 80.88 106 TRP A N 1
ATOM 829 C CA . TRP A 1 106 ? 7.028 -3.934 -6.822 1.00 80.88 106 TRP A CA 1
ATOM 830 C C . TRP A 1 106 ? 7.166 -4.950 -5.696 1.00 80.88 106 TRP A C 1
ATOM 832 O O . TRP A 1 106 ? 8.262 -5.175 -5.197 1.00 80.88 106 TRP A O 1
ATOM 842 N N . GLN A 1 107 ? 6.057 -5.576 -5.312 1.00 87.06 107 GLN A N 1
ATOM 843 C CA . GLN A 1 107 ? 5.969 -6.494 -4.184 1.00 87.06 107 GLN A CA 1
ATOM 844 C C . GLN A 1 107 ? 5.295 -7.812 -4.599 1.00 87.06 107 GLN A C 1
ATOM 846 O O . GLN A 1 107 ? 4.273 -8.185 -4.021 1.00 87.06 107 GLN A O 1
ATOM 851 N N . PRO A 1 108 ? 5.834 -8.557 -5.586 1.00 90.56 108 PRO A N 1
ATOM 852 C CA . PRO A 1 108 ? 5.179 -9.747 -6.140 1.00 90.56 108 PRO A CA 1
ATOM 853 C C . PRO A 1 108 ? 4.921 -10.834 -5.092 1.00 90.56 108 PRO A C 1
ATOM 855 O O . PRO A 1 108 ? 3.847 -11.430 -5.073 1.00 90.56 108 PRO A O 1
ATOM 858 N N . ALA A 1 109 ? 5.883 -11.071 -4.194 1.00 90.75 109 ALA A N 1
ATOM 859 C CA . ALA A 1 109 ? 5.742 -12.067 -3.134 1.00 90.75 109 ALA A CA 1
ATOM 860 C C . ALA A 1 109 ? 4.638 -11.680 -2.138 1.00 90.75 109 ALA A C 1
ATOM 862 O O . ALA A 1 109 ? 3.777 -12.499 -1.832 1.00 90.75 109 ALA A O 1
ATOM 863 N N . ARG A 1 110 ? 4.620 -10.416 -1.692 1.00 90.12 110 ARG A N 1
ATOM 864 C CA . ARG A 1 110 ? 3.608 -9.903 -0.756 1.00 90.12 110 ARG A CA 1
ATOM 865 C C . ARG A 1 110 ? 2.218 -9.850 -1.405 1.00 90.12 110 ARG A C 1
ATOM 867 O O . ARG A 1 110 ? 1.228 -10.178 -0.763 1.00 90.12 110 ARG A O 1
ATOM 874 N N . ALA A 1 111 ? 2.135 -9.472 -2.682 1.00 89.75 111 ALA A N 1
ATOM 875 C CA . ALA A 1 111 ? 0.884 -9.441 -3.440 1.00 89.75 111 ALA A CA 1
ATOM 876 C C . ALA A 1 111 ? 0.275 -10.840 -3.615 1.00 89.75 111 ALA A C 1
ATOM 878 O O . ALA A 1 111 ? -0.944 -10.984 -3.580 1.00 89.75 111 ALA A O 1
ATOM 879 N N . LEU A 1 112 ? 1.115 -11.866 -3.781 1.00 89.56 112 LEU A N 1
ATOM 880 C CA . LEU A 1 112 ? 0.668 -13.250 -3.921 1.00 89.56 112 LEU A CA 1
ATOM 881 C C . LEU A 1 112 ? 0.095 -13.822 -2.617 1.00 89.56 112 LEU A C 1
ATOM 883 O O . LEU A 1 112 ? -0.850 -14.606 -2.663 1.00 89.56 112 LEU A O 1
ATOM 887 N N . THR A 1 113 ? 0.672 -13.467 -1.468 1.00 85.12 113 THR A N 1
ATOM 888 C CA . THR A 1 113 ? 0.303 -14.048 -0.165 1.00 85.12 113 THR A CA 1
ATOM 889 C C . THR A 1 113 ? -0.787 -13.264 0.564 1.00 85.12 113 THR A C 1
ATOM 891 O O . THR A 1 113 ? -1.391 -13.765 1.517 1.00 85.12 113 THR A O 1
ATOM 894 N N . PHE A 1 114 ? -1.082 -12.044 0.114 1.00 84.88 114 PHE A N 1
ATOM 895 C CA . PHE A 1 114 ? -2.111 -11.198 0.698 1.00 84.88 114 PHE A CA 1
ATOM 896 C C . PHE A 1 114 ? -3.526 -11.803 0.568 1.00 84.88 114 PHE A C 1
ATOM 898 O O . PHE A 1 114 ? -3.910 -12.323 -0.477 1.00 84.88 114 PHE A O 1
ATOM 905 N N . GLY A 1 115 ? -4.337 -11.677 1.628 1.00 73.56 115 GLY A N 1
ATOM 906 C CA . GLY A 1 115 ? -5.795 -11.876 1.567 1.00 73.56 115 GLY A CA 1
ATOM 907 C C . GLY A 1 115 ? -6.378 -13.070 2.334 1.00 73.56 115 GLY A C 1
ATOM 908 O O . GLY A 1 115 ? -7.595 -13.139 2.478 1.00 73.56 115 GLY A O 1
ATOM 909 N N . CYS A 1 116 ? -5.563 -13.985 2.871 1.00 71.88 116 CYS A N 1
ATOM 910 C CA . CYS A 1 116 ? -6.075 -15.171 3.587 1.00 71.88 116 CYS A CA 1
ATOM 911 C C . CYS A 1 116 ? -6.015 -15.089 5.126 1.00 71.88 116 CYS A C 1
ATOM 913 O O . CYS A 1 116 ? -6.478 -16.014 5.795 1.00 71.88 116 CYS A O 1
ATOM 915 N N . ASN A 1 117 ? -5.462 -14.020 5.713 1.00 80.94 117 ASN A N 1
ATOM 916 C CA . ASN A 1 117 ? -5.388 -13.866 7.171 1.00 80.94 117 ASN A CA 1
ATOM 917 C C . ASN A 1 117 ? -6.508 -12.951 7.711 1.00 80.94 117 ASN A C 1
ATOM 919 O O . ASN A 1 117 ? -7.079 -12.146 6.980 1.00 80.94 117 ASN A O 1
ATOM 923 N N . LYS A 1 118 ? -6.829 -13.097 9.004 1.00 90.94 118 LYS A N 1
ATOM 924 C CA . LYS A 1 118 ? -7.807 -12.244 9.713 1.00 90.94 118 LYS A CA 1
ATOM 925 C C . LYS A 1 118 ? -7.170 -11.005 10.351 1.00 90.94 118 LYS A C 1
ATOM 927 O O . LYS A 1 118 ? -7.761 -10.387 11.234 1.00 90.94 118 LYS A O 1
ATOM 932 N N . ASN A 1 119 ? -5.923 -10.709 10.011 1.00 90.69 119 ASN A N 1
ATOM 933 C CA . ASN A 1 119 ? -5.174 -9.636 10.641 1.00 90.69 119 ASN A CA 1
ATOM 934 C C . ASN A 1 119 ? -5.816 -8.288 10.279 1.00 90.69 119 ASN A C 1
ATOM 936 O O . ASN A 1 119 ? -6.202 -8.074 9.133 1.00 90.69 119 ASN A O 1
ATOM 940 N N . GLY A 1 120 ? -5.972 -7.398 11.254 1.00 90.50 120 GLY A N 1
ATOM 941 C CA . GLY A 1 120 ? -6.686 -6.131 11.097 1.00 90.50 120 GLY A CA 1
ATOM 942 C C . GLY A 1 120 ? -8.210 -6.248 11.148 1.00 90.50 120 GLY A C 1
ATOM 943 O O . GLY A 1 120 ? -8.886 -5.237 10.985 1.00 90.50 120 GLY A O 1
ATOM 944 N N . THR A 1 121 ? -8.780 -7.440 11.379 1.00 94.69 121 THR A N 1
ATOM 945 C CA . THR A 1 121 ? -10.232 -7.583 11.569 1.00 94.69 121 THR A CA 1
ATOM 946 C C . THR A 1 121 ? -10.686 -6.935 12.871 1.00 94.69 121 THR A C 1
ATOM 948 O O . THR A 1 121 ? -10.261 -7.356 13.949 1.00 94.69 121 THR A O 1
ATOM 951 N N . VAL A 1 122 ? -11.610 -5.977 12.762 1.00 94.12 122 VAL A N 1
ATOM 952 C CA . VAL A 1 122 ? -12.366 -5.410 13.885 1.00 94.12 122 VAL A CA 1
ATOM 953 C C . VAL A 1 122 ? -13.510 -6.357 14.253 1.00 94.12 122 VAL A C 1
ATOM 955 O O . VAL A 1 122 ? -14.402 -6.634 13.447 1.00 94.12 122 VAL A O 1
ATOM 958 N N . LEU A 1 123 ? -13.473 -6.879 15.476 1.00 93.88 123 LEU A N 1
ATOM 959 C CA . LEU A 1 123 ? -14.496 -7.751 16.045 1.00 93.88 123 LEU A CA 1
ATOM 960 C C . LEU A 1 123 ? -15.674 -6.946 16.609 1.00 93.88 123 LEU A C 1
ATOM 962 O O . LEU A 1 123 ? -15.600 -5.734 16.800 1.00 93.88 123 LEU A O 1
ATOM 966 N N . SER A 1 124 ? -16.781 -7.632 16.903 1.00 90.69 124 SER A N 1
ATOM 967 C CA . SER A 1 124 ? -18.010 -7.007 17.419 1.00 90.69 124 SER A CA 1
ATOM 968 C C . SER A 1 124 ? -17.847 -6.333 18.784 1.00 90.69 124 SER A C 1
ATOM 970 O O . SER A 1 124 ? -18.631 -5.458 19.129 1.00 90.69 124 SER A O 1
ATOM 972 N N . ASP A 1 125 ? -16.856 -6.755 19.569 1.00 92.38 125 ASP A N 1
ATOM 973 C CA . ASP A 1 125 ? -16.473 -6.149 20.848 1.00 92.38 125 ASP A CA 1
ATOM 974 C C . ASP A 1 125 ? -15.460 -4.996 20.685 1.00 92.38 125 ASP A C 1
ATOM 976 O O . ASP A 1 125 ? -15.019 -4.409 21.671 1.00 92.38 125 ASP A O 1
ATOM 980 N N . GLY A 1 126 ? -15.096 -4.660 19.443 1.00 89.31 126 GLY A N 1
ATOM 981 C CA . GLY A 1 126 ? -14.116 -3.633 19.103 1.00 89.31 126 GLY A CA 1
ATOM 982 C C . GLY A 1 126 ? -12.662 -4.104 19.166 1.00 89.31 126 GLY A C 1
ATOM 983 O O . GLY A 1 126 ? -11.765 -3.301 18.896 1.00 89.31 126 GLY A O 1
ATOM 984 N N . LEU A 1 127 ? -12.382 -5.367 19.500 1.00 93.12 127 LEU A N 1
ATOM 985 C CA . LEU A 1 127 ? -11.020 -5.901 19.473 1.00 93.12 127 LEU A CA 1
ATOM 986 C C . LEU A 1 127 ? -10.511 -6.009 18.029 1.00 93.12 127 LEU A C 1
ATOM 988 O O . LEU A 1 127 ? -11.244 -6.435 17.140 1.00 93.12 127 LEU A O 1
ATOM 992 N N . VAL A 1 128 ? -9.242 -5.662 17.798 1.00 93.50 128 VAL A N 1
ATOM 993 C CA . VAL A 1 128 ? -8.599 -5.796 16.482 1.00 93.50 128 VAL A CA 1
ATOM 994 C C . VAL A 1 128 ? -7.635 -6.978 16.493 1.00 93.50 128 VAL A C 1
ATOM 996 O O . VAL A 1 128 ? -6.697 -7.026 17.294 1.00 93.50 128 VAL A O 1
ATOM 999 N N . ILE A 1 129 ? -7.858 -7.952 15.610 1.00 93.00 129 ILE A N 1
ATOM 1000 C CA . ILE A 1 129 ? -6.969 -9.113 15.461 1.00 93.00 129 ILE A CA 1
ATOM 1001 C C . ILE A 1 129 ? -5.604 -8.640 14.952 1.00 93.00 129 ILE A C 1
ATOM 1003 O O . ILE A 1 129 ? -5.540 -7.911 13.970 1.00 93.00 129 ILE A O 1
ATOM 1007 N N . GLY A 1 130 ? -4.517 -9.078 15.594 1.00 89.12 130 GLY A N 1
ATOM 1008 C CA . GLY A 1 130 ? -3.157 -8.612 15.282 1.00 89.12 130 GLY A CA 1
ATOM 1009 C C . GLY A 1 130 ? -2.721 -7.372 16.052 1.00 89.12 130 GLY A C 1
ATOM 1010 O O . GLY A 1 130 ? -1.546 -7.014 16.023 1.00 89.12 130 GLY A O 1
ATOM 1011 N N . GLY A 1 131 ? -3.654 -6.756 16.781 1.00 88.31 131 GLY A N 1
ATOM 1012 C CA . GLY A 1 131 ? -3.425 -5.527 17.518 1.00 88.31 131 GLY A CA 1
ATOM 1013 C C . GLY A 1 131 ? -3.389 -4.293 16.624 1.00 88.31 131 GLY A C 1
ATOM 1014 O O . GLY A 1 131 ? -3.435 -4.354 15.397 1.00 88.31 131 GLY A O 1
ATOM 1015 N N . GLU A 1 132 ? -3.316 -3.147 17.278 1.00 83.69 132 GLU A N 1
ATOM 1016 C CA . GLU A 1 132 ? -3.138 -1.845 16.651 1.00 83.69 132 GLU A CA 1
ATOM 1017 C C . GLU A 1 132 ? -1.742 -1.381 17.065 1.00 83.69 132 GLU A C 1
ATOM 1019 O O . GLU A 1 132 ? -1.431 -1.340 18.259 1.00 83.69 132 GLU A O 1
ATOM 1024 N N . SER A 1 133 ? -0.869 -1.093 16.105 1.00 72.56 133 SER A N 1
ATOM 1025 C CA . SER A 1 133 ? 0.387 -0.404 16.393 1.00 72.56 133 SER A CA 1
ATOM 1026 C C . SER A 1 133 ? 0.316 1.000 15.803 1.00 72.56 133 SER A C 1
ATOM 1028 O O . SER A 1 133 ? -0.574 1.307 15.017 1.00 72.56 133 SER A O 1
ATOM 1030 N N . VAL A 1 134 ? 1.230 1.889 16.191 1.00 58.47 134 VAL A N 1
ATOM 1031 C CA . VAL A 1 134 ? 1.265 3.281 15.702 1.00 58.47 134 VAL A CA 1
ATOM 1032 C C . VAL A 1 134 ? 2.337 3.474 14.611 1.00 58.47 134 VAL A C 1
ATOM 1034 O O . VAL A 1 134 ? 3.121 4.414 14.712 1.00 58.47 134 VAL A O 1
ATOM 1037 N N . PRO A 1 135 ? 2.487 2.603 13.588 1.00 53.25 135 PRO A N 1
ATOM 1038 C CA . PRO A 1 135 ? 3.495 2.835 12.561 1.00 53.25 135 PRO A CA 1
ATOM 1039 C C . PRO A 1 135 ? 3.077 4.006 11.664 1.00 53.25 135 PRO A C 1
ATOM 1041 O O . PRO A 1 135 ? 3.925 4.637 11.046 1.00 53.25 135 PRO A O 1
ATOM 1044 N N . LEU A 1 136 ? 1.781 4.339 11.640 1.00 56.56 136 LEU A N 1
ATOM 1045 C CA . LEU A 1 136 ? 1.274 5.531 10.994 1.00 56.56 136 LEU A CA 1
ATOM 1046 C C . LEU A 1 136 ? 1.367 6.724 11.949 1.00 56.56 136 LEU A C 1
ATOM 1048 O O . LEU A 1 136 ? 0.436 6.994 12.712 1.00 56.56 136 LEU A O 1
ATOM 1052 N N . GLN A 1 137 ? 2.469 7.469 11.910 1.00 53.12 137 GLN A N 1
ATOM 1053 C CA . GLN A 1 137 ? 2.487 8.788 12.541 1.00 53.12 137 GLN A CA 1
ATOM 1054 C C . GLN A 1 137 ? 1.443 9.659 11.822 1.00 53.12 137 GLN A C 1
ATOM 1056 O O . GLN A 1 137 ? 1.609 9.996 10.653 1.00 53.12 137 GLN A O 1
ATOM 1061 N N . ASN A 1 138 ? 0.333 9.970 12.499 1.00 57.84 138 ASN A N 1
ATOM 1062 C CA . ASN A 1 138 ? -0.786 10.745 11.947 1.00 57.84 138 ASN A CA 1
ATOM 1063 C C . ASN A 1 138 ? -1.436 10.133 10.682 1.00 57.84 138 ASN A C 1
ATOM 1065 O O . ASN A 1 138 ? -1.774 10.858 9.749 1.00 57.84 138 ASN A O 1
ATOM 1069 N N . ASN A 1 139 ? -1.617 8.806 10.639 1.00 59.56 139 ASN A N 1
ATOM 1070 C CA . ASN A 1 139 ? -2.200 8.069 9.498 1.00 59.56 139 ASN A CA 1
ATOM 1071 C C . ASN A 1 139 ? -1.326 8.028 8.224 1.00 59.56 139 ASN A C 1
ATOM 1073 O O . ASN A 1 139 ? -1.827 7.684 7.156 1.00 59.56 139 ASN A O 1
ATOM 1077 N N . ILE A 1 140 ? -0.028 8.338 8.326 1.00 62.06 140 ILE A N 1
ATOM 1078 C CA . ILE A 1 140 ? 0.909 8.331 7.195 1.00 62.06 140 ILE A CA 1
ATOM 1079 C C . ILE A 1 140 ? 1.861 7.140 7.315 1.00 62.06 140 ILE A C 1
ATOM 1081 O O . ILE A 1 140 ? 2.594 7.046 8.297 1.00 62.06 140 ILE A O 1
ATOM 1085 N N . LEU A 1 141 ? 1.872 6.252 6.313 1.00 68.81 141 LEU A N 1
ATOM 1086 C CA . LEU A 1 141 ? 2.965 5.295 6.127 1.00 68.81 141 LEU A CA 1
ATOM 1087 C C . LEU A 1 141 ? 4.007 6.022 5.273 1.00 68.81 141 LEU A C 1
ATOM 1089 O O . LEU A 1 141 ? 3.711 6.291 4.104 1.00 68.81 141 LEU A O 1
ATOM 1093 N N . PRO A 1 142 ? 5.143 6.451 5.847 1.00 66.62 142 PRO A N 1
ATOM 1094 C CA . PRO A 1 142 ? 6.118 7.225 5.103 1.00 66.62 142 PRO A CA 1
ATOM 1095 C C . PRO A 1 142 ? 6.721 6.378 3.987 1.00 66.62 142 PRO A C 1
ATOM 1097 O O . PRO A 1 142 ? 6.943 5.178 4.141 1.00 66.62 142 PRO A O 1
ATOM 1100 N N . ALA A 1 143 ? 6.983 7.039 2.872 1.00 64.94 143 ALA A N 1
ATOM 1101 C CA . ALA A 1 143 ? 7.719 6.468 1.769 1.00 64.94 143 ALA A CA 1
ATOM 1102 C C . ALA A 1 143 ? 9.219 6.388 2.065 1.00 64.94 143 ALA A C 1
ATOM 1104 O O . ALA A 1 143 ? 9.740 7.115 2.914 1.00 64.94 143 ALA A O 1
ATOM 1105 N N . GLU A 1 144 ? 9.936 5.552 1.316 1.00 67.19 144 GLU A N 1
ATOM 1106 C CA . GLU A 1 144 ? 11.397 5.537 1.340 1.00 67.19 144 GLU A CA 1
ATOM 1107 C C . GLU A 1 144 ? 11.999 6.747 0.598 1.00 67.19 144 GLU A C 1
ATOM 1109 O O . GLU A 1 144 ? 11.453 7.242 -0.387 1.00 67.19 144 GLU A O 1
ATOM 1114 N N . HIS A 1 145 ? 13.194 7.182 1.011 1.00 68.94 145 HIS A N 1
ATOM 1115 C CA . HIS A 1 145 ? 13.944 8.296 0.404 1.00 68.94 145 HIS A CA 1
ATOM 1116 C C . HIS A 1 145 ? 14.670 7.935 -0.907 1.00 68.94 145 HIS A C 1
ATOM 1118 O O . HIS A 1 145 ? 15.777 8.412 -1.179 1.00 68.94 145 HIS A O 1
ATOM 1124 N N . ASN A 1 146 ? 14.069 7.063 -1.710 1.00 68.00 146 ASN A N 1
ATOM 1125 C CA . ASN A 1 146 ? 14.657 6.546 -2.939 1.00 68.00 146 ASN A CA 1
ATOM 1126 C C . ASN A 1 146 ? 14.602 7.565 -4.094 1.00 68.00 146 ASN A C 1
ATOM 1128 O O . ASN A 1 146 ? 13.877 8.561 -4.026 1.00 68.00 146 ASN A O 1
ATOM 1132 N N . PRO A 1 147 ? 15.381 7.346 -5.171 1.00 67.50 147 PRO A N 1
ATOM 1133 C CA . PRO A 1 147 ? 15.304 8.181 -6.361 1.00 67.50 147 PRO A CA 1
ATOM 1134 C C . PRO A 1 147 ? 13.899 8.190 -6.968 1.00 67.50 147 PRO A C 1
ATOM 1136 O O . PRO A 1 147 ? 13.322 7.137 -7.223 1.00 67.50 147 PRO A O 1
ATOM 1139 N N . ILE A 1 148 ? 13.400 9.383 -7.288 1.00 69.00 148 ILE A N 1
ATOM 1140 C CA . ILE A 1 148 ? 12.184 9.555 -8.085 1.00 69.00 148 ILE A CA 1
ATOM 1141 C C . ILE A 1 148 ? 12.584 9.404 -9.549 1.00 69.00 148 ILE A C 1
ATOM 1143 O O . ILE A 1 148 ? 13.393 10.186 -10.062 1.00 69.00 148 ILE A O 1
ATOM 1147 N N . PHE A 1 149 ? 12.028 8.407 -10.230 1.00 67.38 149 PHE A N 1
ATOM 1148 C CA . PHE A 1 149 ? 12.291 8.172 -11.649 1.00 67.38 149 PHE A CA 1
ATOM 1149 C C . PHE A 1 149 ? 11.309 8.959 -12.508 1.00 67.38 149 PHE A C 1
ATOM 1151 O O . PHE A 1 149 ? 10.116 8.925 -12.242 1.00 67.38 149 PHE A O 1
ATOM 1158 N N . THR A 1 150 ? 11.787 9.642 -13.548 1.00 60.00 150 THR A N 1
ATOM 1159 C CA . THR A 1 150 ? 10.952 10.391 -14.498 1.00 60.00 150 THR A CA 1
ATOM 1160 C C . THR A 1 150 ? 11.084 9.852 -15.922 1.00 60.00 150 THR A C 1
ATOM 1162 O O . THR A 1 150 ? 12.169 9.452 -16.359 1.00 60.00 150 THR A O 1
ATOM 1165 N N . GLY A 1 151 ? 9.961 9.843 -16.647 1.00 54.12 151 GLY A N 1
ATOM 1166 C CA . GLY A 1 151 ? 9.857 9.397 -18.041 1.00 54.12 151 GLY A CA 1
ATOM 1167 C C . GLY A 1 151 ? 9.025 8.115 -18.221 1.00 54.12 151 GLY A C 1
ATOM 1168 O O . GLY A 1 151 ? 8.687 7.463 -17.237 1.00 54.12 151 GLY A O 1
ATOM 1169 N N . PRO A 1 152 ? 8.669 7.764 -19.471 1.00 53.53 152 PRO A N 1
ATOM 1170 C CA . PRO A 1 152 ? 7.924 6.546 -19.789 1.00 53.53 152 PRO A CA 1
ATOM 1171 C C . PRO A 1 152 ? 8.755 5.285 -19.508 1.00 53.53 152 PRO A C 1
ATOM 1173 O O . PRO A 1 152 ? 9.942 5.270 -19.823 1.00 53.53 152 PRO A O 1
ATOM 1176 N N . ASP A 1 153 ? 8.113 4.256 -18.943 1.00 53.16 153 ASP A N 1
ATOM 1177 C CA . ASP A 1 153 ? 8.617 2.893 -18.701 1.00 53.16 153 ASP A CA 1
ATOM 1178 C C . ASP A 1 153 ? 10.096 2.809 -18.270 1.00 53.16 153 ASP A C 1
ATOM 1180 O O . ASP A 1 153 ? 10.989 2.561 -19.076 1.00 53.16 153 ASP A O 1
ATOM 1184 N N . ALA A 1 154 ? 10.330 2.957 -16.961 1.00 51.62 154 ALA A N 1
ATOM 1185 C CA . ALA A 1 154 ? 11.629 2.868 -16.288 1.00 51.62 154 ALA A CA 1
ATOM 1186 C C . ALA A 1 154 ? 12.711 3.852 -16.800 1.00 51.62 154 ALA A C 1
ATOM 1188 O O . ALA A 1 154 ? 13.476 3.582 -17.721 1.00 51.62 154 ALA A O 1
ATOM 1189 N N . ALA A 1 155 ? 12.829 4.961 -16.060 1.00 52.22 155 ALA A N 1
ATOM 1190 C CA . ALA A 1 155 ? 13.983 5.861 -15.955 1.00 52.22 155 ALA A CA 1
ATOM 1191 C C . ALA A 1 155 ? 14.570 6.407 -17.275 1.00 52.22 155 ALA A C 1
ATOM 1193 O O . ALA A 1 155 ? 15.631 5.979 -17.730 1.00 52.22 155 ALA A O 1
ATOM 1194 N N . MET A 1 156 ? 13.977 7.486 -17.800 1.00 54.59 156 MET A N 1
ATOM 1195 C CA . MET A 1 156 ? 14.742 8.434 -18.628 1.00 54.59 156 MET A CA 1
ATOM 1196 C C . MET A 1 156 ? 15.610 9.365 -17.764 1.00 54.59 156 MET A C 1
ATOM 1198 O O . MET A 1 156 ? 16.642 9.854 -18.223 1.00 54.59 156 MET A O 1
ATOM 1202 N N . GLY A 1 157 ? 15.219 9.589 -16.508 1.00 59.75 157 GLY A N 1
ATOM 1203 C CA . GLY A 1 157 ? 15.997 10.321 -15.515 1.00 59.75 157 GLY A CA 1
ATOM 1204 C C . GLY A 1 157 ? 15.634 9.908 -14.091 1.00 59.75 157 GLY A C 1
ATOM 1205 O O . GLY A 1 157 ? 14.605 9.277 -13.856 1.00 59.75 157 GLY A O 1
ATOM 1206 N N . SER A 1 158 ? 16.489 10.264 -13.135 1.00 68.00 158 SER A N 1
ATOM 1207 C CA . SER A 1 158 ? 16.216 10.105 -11.706 1.00 68.00 158 SER A CA 1
ATOM 1208 C C . SER A 1 158 ? 16.618 11.367 -10.957 1.00 68.00 158 SER A C 1
ATOM 1210 O O . SER A 1 158 ? 17.706 11.895 -11.201 1.00 68.00 158 SER A O 1
ATOM 1212 N N . ILE A 1 159 ? 15.788 11.819 -10.024 1.00 71.62 159 ILE A N 1
ATOM 1213 C CA . ILE A 1 159 ? 16.145 12.869 -9.071 1.00 71.62 159 ILE A CA 1
ATOM 1214 C C . ILE A 1 159 ? 16.233 12.270 -7.670 1.00 71.62 159 ILE A C 1
ATOM 1216 O O . ILE A 1 159 ? 15.343 11.552 -7.224 1.00 71.62 159 ILE A O 1
ATOM 1220 N N . VAL A 1 160 ? 17.330 12.570 -6.981 1.00 79.00 160 VAL A N 1
ATOM 1221 C CA . VAL A 1 160 ? 17.510 12.282 -5.558 1.00 79.00 160 VAL A CA 1
ATOM 1222 C C . VAL A 1 160 ? 17.748 13.615 -4.880 1.00 79.00 160 VAL A C 1
ATOM 1224 O O . VAL A 1 160 ? 18.608 14.389 -5.311 1.00 79.00 160 VAL A O 1
ATOM 1227 N N . TRP A 1 161 ? 16.982 13.905 -3.837 1.00 78.75 161 TRP A N 1
ATOM 1228 C CA . TRP A 1 161 ? 17.212 15.103 -3.044 1.00 78.75 161 TRP A CA 1
ATOM 1229 C C . TRP A 1 161 ? 18.522 14.975 -2.252 1.00 78.75 161 TRP A C 1
ATOM 1231 O O . TRP A 1 161 ? 18.886 13.872 -1.840 1.00 78.75 161 TRP A O 1
ATOM 1241 N N . PRO A 1 162 ? 19.253 16.077 -2.006 1.00 89.00 162 PRO A N 1
ATOM 1242 C CA . PRO A 1 162 ? 20.427 16.040 -1.143 1.00 89.00 162 PRO A CA 1
ATOM 1243 C C . PRO A 1 162 ? 20.092 15.440 0.228 1.00 89.00 162 PRO A C 1
ATOM 1245 O O . PRO A 1 162 ? 19.049 15.747 0.806 1.00 89.00 162 PRO A O 1
ATOM 1248 N N . SER A 1 163 ? 21.000 14.640 0.790 1.00 85.69 163 SER A N 1
ATOM 1249 C CA . SER A 1 163 ? 20.787 13.969 2.084 1.00 85.69 163 SER A CA 1
ATOM 1250 C C . SER A 1 163 ? 20.453 14.940 3.222 1.00 85.69 163 SER A C 1
ATOM 1252 O O . SER A 1 163 ? 19.676 14.609 4.110 1.00 85.69 163 SER A O 1
ATOM 1254 N N . VAL A 1 164 ? 20.981 16.167 3.175 1.00 85.50 164 VAL A N 1
ATOM 1255 C CA . VAL A 1 164 ? 20.658 17.235 4.137 1.00 85.50 164 VAL A CA 1
ATOM 1256 C C . VAL A 1 164 ? 19.218 17.737 4.017 1.00 85.50 164 VAL A C 1
ATOM 1258 O O . VAL A 1 164 ? 18.614 18.099 5.024 1.00 85.50 164 VAL A O 1
ATOM 1261 N N . THR A 1 165 ? 18.655 17.744 2.807 1.00 85.69 165 THR A N 1
ATOM 1262 C CA . THR A 1 165 ? 17.251 18.095 2.561 1.00 85.69 165 THR A CA 1
ATOM 1263 C C . THR A 1 165 ? 16.340 17.005 3.106 1.00 85.69 165 THR A C 1
ATOM 1265 O O . THR A 1 165 ? 15.409 17.322 3.838 1.00 85.69 165 THR A O 1
ATOM 1268 N N . ILE A 1 166 ? 16.664 15.741 2.821 1.00 81.69 166 ILE A N 1
ATOM 1269 C CA . ILE A 1 166 ? 15.963 14.568 3.360 1.00 81.69 166 ILE A CA 1
ATOM 1270 C C . ILE A 1 166 ? 15.976 14.592 4.894 1.00 81.69 166 ILE A C 1
ATOM 1272 O O . ILE A 1 166 ? 14.923 14.610 5.516 1.00 81.69 166 ILE A O 1
ATOM 1276 N N . ALA A 1 167 ? 17.152 14.735 5.511 1.00 83.38 167 ALA A N 1
ATOM 1277 C CA . ALA A 1 167 ? 17.269 14.781 6.968 1.00 83.38 167 ALA A CA 1
ATOM 1278 C C . ALA A 1 167 ? 16.506 15.964 7.592 1.00 83.38 167 ALA A C 1
ATOM 1280 O O . ALA A 1 167 ? 15.922 15.838 8.667 1.00 83.38 167 ALA A O 1
ATOM 1281 N N . SER A 1 168 ? 16.492 17.125 6.926 1.00 85.94 168 SER A N 1
ATOM 1282 C CA . SER A 1 168 ? 15.712 18.283 7.386 1.00 85.94 168 SER A CA 1
ATOM 1283 C C . SER A 1 168 ? 14.207 18.024 7.305 1.00 85.94 168 SER A C 1
ATOM 1285 O O . SER A 1 168 ? 13.471 18.442 8.198 1.00 85.94 168 SER A O 1
ATOM 1287 N N . TRP A 1 169 ? 13.758 17.327 6.259 1.00 81.88 169 TRP A N 1
ATOM 1288 C CA . TRP A 1 169 ? 12.370 16.909 6.100 1.00 81.88 169 TRP A CA 1
ATOM 1289 C C . TRP A 1 169 ? 11.963 15.888 7.163 1.00 81.88 169 TRP A C 1
ATOM 1291 O O . TRP A 1 169 ? 10.942 16.090 7.811 1.00 81.88 169 TRP A O 1
ATOM 1301 N N . ASP A 1 170 ? 12.791 14.878 7.427 1.00 81.19 170 ASP A N 1
ATOM 1302 C CA . ASP A 1 170 ? 12.549 13.878 8.477 1.00 81.19 170 ASP A CA 1
ATOM 1303 C C . ASP A 1 170 ? 12.423 14.507 9.865 1.00 81.19 170 ASP A C 1
ATOM 1305 O O . ASP A 1 170 ? 11.531 14.174 10.644 1.00 81.19 170 ASP A O 1
ATOM 1309 N N . MET A 1 171 ? 13.293 15.469 10.185 1.00 80.75 171 MET A N 1
ATOM 1310 C CA . MET A 1 171 ? 13.194 16.208 11.444 1.00 80.75 171 MET A CA 1
ATOM 1311 C C . MET A 1 171 ? 11.926 17.062 11.510 1.00 80.75 171 MET A C 1
ATOM 1313 O O . MET A 1 171 ? 11.294 17.154 12.567 1.00 80.75 171 MET A O 1
ATOM 1317 N N . PHE A 1 172 ? 11.546 17.697 10.398 1.00 81.62 172 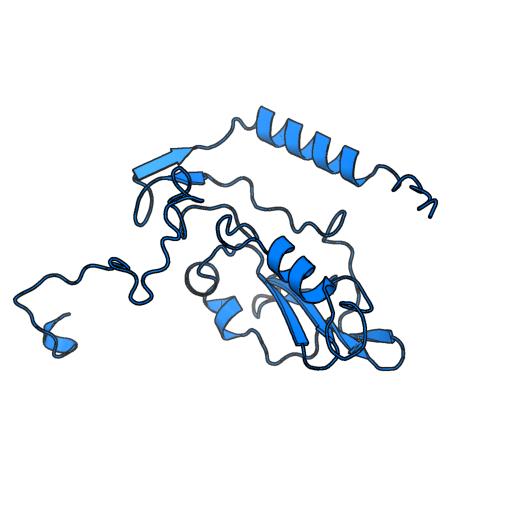PHE A N 1
ATOM 1318 C CA . PHE A 1 172 ? 10.319 18.479 10.323 1.00 81.62 172 PHE A CA 1
ATOM 1319 C C . PHE A 1 172 ? 9.082 17.597 10.500 1.00 81.62 172 PHE A C 1
ATOM 1321 O O . PHE A 1 172 ? 8.239 17.931 11.329 1.00 81.62 172 PHE A O 1
ATOM 1328 N N . THR A 1 173 ? 8.974 16.479 9.779 1.00 73.00 173 THR A N 1
ATOM 1329 C CA . THR A 1 173 ? 7.829 15.564 9.874 1.00 73.00 173 THR A CA 1
ATOM 1330 C C . THR A 1 173 ? 7.742 14.968 11.270 1.00 73.00 173 THR A C 1
ATOM 1332 O O . THR A 1 173 ? 6.692 15.079 11.890 1.00 73.00 173 THR A O 1
ATOM 1335 N N . ALA A 1 174 ? 8.845 14.482 11.845 1.00 72.75 174 ALA A N 1
ATOM 1336 C CA . ALA A 1 174 ? 8.860 13.999 13.226 1.00 72.75 174 ALA A CA 1
ATOM 1337 C C . ALA A 1 174 ? 8.364 15.066 14.222 1.00 72.75 174 ALA A C 1
ATOM 1339 O O . ALA A 1 174 ? 7.583 14.768 15.127 1.00 72.75 174 ALA A O 1
ATOM 1340 N N . THR A 1 175 ? 8.757 16.331 14.032 1.00 76.50 175 THR A N 1
ATOM 1341 C CA . THR A 1 175 ? 8.310 17.443 14.885 1.00 76.50 175 THR A CA 1
ATOM 1342 C C . THR A 1 175 ? 6.831 17.764 14.670 1.00 76.50 175 THR A C 1
ATOM 1344 O O . THR A 1 175 ? 6.071 17.821 15.636 1.00 76.50 175 THR A O 1
ATOM 1347 N N . ALA A 1 176 ? 6.400 17.940 13.419 1.00 68.62 176 ALA A N 1
ATOM 1348 C CA . ALA A 1 176 ? 5.025 18.274 13.058 1.00 68.62 176 ALA A CA 1
ATOM 1349 C C . ALA A 1 176 ? 4.030 17.182 13.482 1.00 68.62 176 ALA A C 1
ATOM 1351 O O . ALA A 1 176 ? 2.907 17.495 13.868 1.00 68.62 176 ALA A O 1
ATOM 1352 N N . LEU A 1 177 ? 4.456 15.918 13.455 1.00 64.00 177 LEU A N 1
ATOM 1353 C CA . LEU A 1 177 ? 3.653 14.754 13.833 1.00 64.00 177 LEU A CA 1
ATOM 1354 C C . LEU A 1 177 ? 3.645 14.494 15.351 1.00 64.00 177 LEU A C 1
ATOM 1356 O O . LEU A 1 177 ? 2.765 13.797 15.846 1.00 64.00 177 LEU A O 1
ATOM 1360 N N . SER A 1 178 ? 4.591 15.074 16.098 1.00 60.56 178 SER A N 1
ATOM 1361 C CA . SER A 1 178 ? 4.631 15.034 17.570 1.00 60.56 178 SER A CA 1
ATOM 1362 C C . SER A 1 178 ? 3.838 16.160 18.248 1.00 60.56 178 SER A C 1
ATOM 1364 O O . SER A 1 178 ? 3.624 16.123 19.462 1.00 60.56 178 SER A O 1
ATOM 1366 N N . ALA A 1 179 ? 3.401 17.170 17.487 1.00 53.94 179 ALA A N 1
ATOM 1367 C CA . ALA A 1 179 ? 2.596 18.259 18.018 1.00 53.94 179 ALA A CA 1
ATOM 1368 C C . ALA A 1 179 ? 1.209 17.728 18.435 1.00 53.94 179 ALA A C 1
ATOM 1370 O O . ALA A 1 179 ? 0.581 17.003 17.660 1.00 53.94 179 ALA A O 1
ATOM 1371 N N . PRO A 1 180 ? 0.691 18.076 19.631 1.00 49.16 180 PRO A N 1
ATOM 1372 C CA . PRO A 1 180 ? -0.667 17.711 20.010 1.00 49.16 180 PRO A CA 1
ATOM 1373 C C . PRO A 1 180 ? -1.636 18.225 18.947 1.00 49.16 180 PRO A C 1
ATOM 1375 O O . PRO A 1 180 ? -1.547 19.393 18.560 1.00 49.16 180 PRO A O 1
ATOM 1378 N N . LEU A 1 181 ? -2.571 17.379 18.502 1.00 49.50 181 LEU A N 1
ATOM 1379 C CA . LEU A 1 181 ? -3.723 17.835 17.731 1.00 49.50 181 LEU A CA 1
ATOM 1380 C C . LEU A 1 181 ? -4.418 18.903 18.574 1.00 49.50 181 LEU A C 1
ATOM 1382 O O . LEU A 1 181 ? -5.082 18.594 19.565 1.00 49.50 181 LEU A O 1
ATOM 1386 N N . GLY A 1 182 ? -4.204 20.173 18.229 1.00 41.53 182 GLY A N 1
ATOM 1387 C CA . GLY A 1 182 ? -4.944 21.264 18.830 1.00 41.53 182 GLY A CA 1
ATOM 1388 C C . GLY A 1 182 ? -6.419 20.935 18.668 1.00 41.53 182 GLY A C 1
ATOM 1389 O O . GLY A 1 182 ? -6.863 20.631 17.562 1.00 41.53 182 GLY A O 1
ATOM 1390 N N . THR A 1 183 ? -7.162 20.941 19.772 1.00 39.09 183 THR A N 1
ATOM 1391 C CA . THR A 1 183 ? -8.618 20.828 19.771 1.00 39.09 183 THR A CA 1
ATOM 1392 C C . THR A 1 183 ? -9.184 21.989 18.961 1.00 39.09 183 THR A C 1
ATOM 1394 O O . THR A 1 183 ? -9.494 23.049 19.505 1.00 39.09 183 THR A O 1
ATOM 1397 N N . ALA A 1 184 ? -9.289 21.814 17.646 1.00 38.56 184 ALA A N 1
ATOM 1398 C CA . ALA A 1 184 ? -10.118 22.645 16.803 1.00 38.56 184 ALA A CA 1
ATOM 1399 C C . ALA 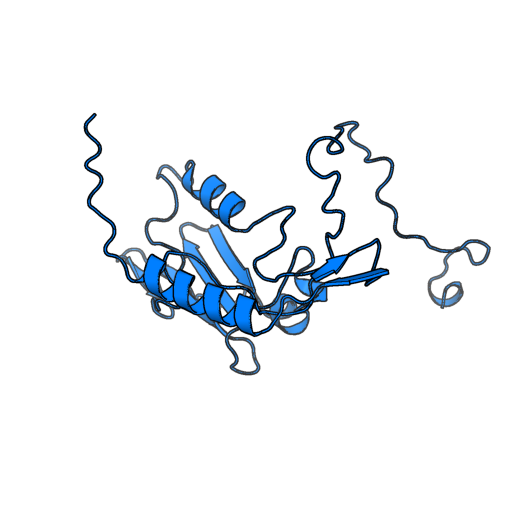A 1 184 ? -11.556 22.284 17.166 1.00 38.56 184 ALA A C 1
ATOM 1401 O O . ALA A 1 184 ? -12.128 21.319 16.662 1.00 38.56 184 ALA A O 1
ATOM 1402 N N . ALA A 1 185 ? -12.101 23.019 18.134 1.00 34.75 185 ALA A N 1
ATOM 1403 C CA . ALA A 1 185 ? -13.520 23.017 18.409 1.00 34.75 185 ALA A CA 1
ATOM 1404 C C . ALA A 1 185 ? -14.247 23.343 17.097 1.00 34.75 185 ALA A C 1
ATOM 1406 O O . ALA A 1 185 ? -14.134 24.450 16.568 1.00 34.75 185 ALA A O 1
ATOM 1407 N N . LEU A 1 186 ? -14.966 22.358 16.561 1.00 36.88 186 LEU A N 1
ATOM 1408 C CA . LEU A 1 186 ? -16.039 22.584 15.603 1.00 36.88 186 LEU A CA 1
ATOM 1409 C C . LEU A 1 186 ? -17.117 23.380 16.342 1.00 36.88 186 LEU A C 1
ATOM 1411 O O . LEU A 1 186 ? -17.986 22.810 16.994 1.00 36.88 186 LEU A O 1
ATOM 1415 N N . ASN A 1 187 ? -17.023 24.705 16.279 1.00 34.25 187 ASN A N 1
ATOM 1416 C CA . ASN A 1 187 ? -18.171 25.557 16.534 1.00 34.25 187 ASN A CA 1
ATOM 1417 C C . ASN A 1 187 ? -19.059 25.474 15.288 1.00 34.25 187 ASN A C 1
ATOM 1419 O O . ASN A 1 187 ? -18.802 26.161 14.297 1.00 34.25 187 ASN A O 1
ATOM 1423 N N . VAL A 1 188 ? -20.056 24.592 15.344 1.00 39.25 188 VAL A N 1
ATOM 1424 C CA . VAL A 1 188 ? -21.293 24.707 14.560 1.00 39.25 188 VAL A CA 1
ATOM 1425 C C . VAL A 1 188 ? -22.372 25.221 15.497 1.00 39.25 188 VAL A C 1
ATOM 1427 O O . VAL A 1 188 ? -22.467 24.671 16.617 1.00 39.25 188 VAL A O 1
#

pLDDT: mean 73.14, std 16.35, range [34.25, 94.69]